Protein AF-A0A1Q3PQ72-F1 (afdb_monomer_lite)

Sequence (209 aa):
MTERPGSDWNLWHSLSNKVKGSGDPVQFVNRIRQTTVVSFTVTSPNKKIFQLMEQLSGNVDGTGGLTTLHASNWQISISLPYQPYFLGQPEHISVFWGYGLSPYTLGNFVKKAMVECSGEEILREIISHLNFSQDQHKIMEGTNCRHLIFPYFTAPLLPSADKPEVVPNGVGNLAFIGQFTNVDDYPCLNIEYAVRSARRAVYKLLGLG

Foldseek 3Di:
DPLDDDPVLVVLCVCPVPPPQQFDSVLLSVPLQQQKKKKKKKKDLACVVQVLVCVVPVDHFQRDDWDFLVPWPQRKIKHRHDPPPDDVDDRSMGMIMMMGNNQQDATPPLRHRNVPDDQLSVVVSVCVSSVVVVCSCVRPVVMDMDMDMDSRNCSLVDPPGRAGAQAHPPHQPDGDAASRHDDPPDDHPDPVRRVRSVVVNVCRNVVVD

pLDDT: mean 92.75, std 8.01, range [42.75, 98.69]

Structure (mmCIF, N/CA/C/O backbone):
data_AF-A0A1Q3PQ72-F1
#
_entry.id   AF-A0A1Q3PQ72-F1
#
loop_
_atom_site.group_PDB
_atom_site.id
_atom_site.type_symbol
_atom_site.label_atom_id
_atom_site.label_alt_id
_atom_site.label_comp_id
_atom_site.label_asym_id
_atom_site.label_entity_id
_atom_site.label_seq_id
_atom_site.pdbx_PDB_ins_code
_atom_site.Cartn_x
_atom_site.Cartn_y
_atom_site.Cartn_z
_atom_site.occupancy
_atom_site.B_iso_or_equiv
_atom_site.auth_seq_id
_atom_site.auth_comp_id
_atom_site.auth_asym_id
_atom_site.auth_atom_id
_atom_site.pdbx_PDB_model_num
ATOM 1 N N . MET A 1 1 ? 14.572 -0.436 10.874 1.00 46.50 1 MET A N 1
ATOM 2 C CA . MET A 1 1 ? 14.393 -0.652 9.422 1.00 46.50 1 MET A CA 1
ATOM 3 C C . MET A 1 1 ? 15.769 -0.540 8.789 1.00 46.50 1 MET A C 1
ATOM 5 O O . MET A 1 1 ? 16.442 0.441 9.066 1.00 46.50 1 MET A O 1
ATOM 9 N N . THR A 1 2 ? 16.254 -1.545 8.063 1.00 42.75 2 THR A N 1
ATOM 10 C CA . THR A 1 2 ? 17.571 -1.449 7.415 1.00 42.75 2 THR A CA 1
ATOM 11 C C . THR A 1 2 ? 17.487 -0.457 6.260 1.00 42.75 2 THR A C 1
ATOM 13 O O . THR A 1 2 ? 16.719 -0.676 5.332 1.00 42.75 2 THR A O 1
ATOM 16 N N . GLU A 1 3 ? 18.287 0.607 6.294 1.00 54.72 3 GLU A N 1
ATOM 17 C CA . GLU A 1 3 ? 18.384 1.635 5.237 1.00 54.72 3 GLU A CA 1
ATOM 18 C C . GLU A 1 3 ? 19.002 1.115 3.924 1.00 54.72 3 GLU A C 1
ATOM 20 O O . GLU A 1 3 ? 19.292 1.887 3.014 1.00 54.72 3 GLU A O 1
ATOM 25 N N . ARG A 1 4 ? 19.242 -0.196 3.814 1.00 61.28 4 ARG A N 1
ATOM 26 C CA . ARG A 1 4 ? 19.862 -0.806 2.640 1.00 61.28 4 ARG A CA 1
ATOM 27 C C . ARG A 1 4 ? 18.784 -1.355 1.704 1.00 61.28 4 ARG A C 1
ATOM 29 O O . ARG A 1 4 ? 17.950 -2.136 2.170 1.00 61.28 4 ARG A O 1
ATOM 36 N N . PRO A 1 5 ? 18.815 -0.997 0.409 1.00 67.12 5 PRO A N 1
ATOM 37 C CA . PRO A 1 5 ? 17.930 -1.586 -0.586 1.00 67.12 5 PRO A CA 1
ATOM 38 C C . PRO A 1 5 ? 18.055 -3.116 -0.579 1.00 67.12 5 PRO A C 1
ATOM 40 O O . PRO A 1 5 ? 19.157 -3.656 -0.458 1.00 67.12 5 PRO A O 1
ATOM 43 N N . GLY A 1 6 ? 16.921 -3.813 -0.679 1.00 76.06 6 GLY A N 1
ATOM 44 C CA . GLY A 1 6 ? 16.885 -5.276 -0.764 1.00 76.06 6 GLY A CA 1
ATOM 45 C C . GLY A 1 6 ? 17.604 -5.830 -2.003 1.00 76.06 6 GLY A C 1
ATOM 46 O O . GLY A 1 6 ? 17.954 -5.087 -2.921 1.00 76.06 6 GLY A O 1
ATOM 47 N N . SER A 1 7 ? 17.789 -7.154 -2.049 1.00 78.00 7 SER A N 1
ATOM 48 C CA . SER A 1 7 ? 18.460 -7.871 -3.150 1.00 78.00 7 SER A CA 1
ATOM 49 C C . SER A 1 7 ? 17.919 -7.525 -4.539 1.00 78.00 7 SER A C 1
ATOM 51 O O . SER A 1 7 ? 18.691 -7.457 -5.493 1.00 78.00 7 SER A O 1
ATOM 53 N N . ASP A 1 8 ? 16.621 -7.254 -4.645 1.00 84.19 8 ASP A N 1
ATOM 54 C CA . ASP A 1 8 ? 15.946 -6.986 -5.918 1.00 84.19 8 ASP A CA 1
ATOM 55 C C . ASP A 1 8 ? 16.414 -5.663 -6.545 1.00 84.19 8 ASP A C 1
ATOM 57 O O . ASP A 1 8 ? 16.630 -5.572 -7.754 1.00 84.19 8 ASP A O 1
ATOM 61 N N . TRP A 1 9 ? 16.683 -4.651 -5.715 1.00 91.25 9 TRP A N 1
ATOM 62 C CA . TRP A 1 9 ? 17.230 -3.371 -6.168 1.00 91.25 9 TRP A CA 1
ATOM 63 C C . TRP A 1 9 ? 18.668 -3.500 -6.672 1.00 91.25 9 TRP A C 1
ATOM 65 O O . TRP A 1 9 ? 19.058 -2.799 -7.605 1.00 91.25 9 TRP A O 1
ATOM 75 N N . ASN A 1 10 ? 19.449 -4.429 -6.110 1.00 91.19 10 ASN A N 1
ATOM 76 C CA . ASN A 1 10 ? 20.826 -4.673 -6.545 1.00 91.19 10 ASN A CA 1
ATOM 77 C C . ASN A 1 10 ? 20.885 -5.267 -7.956 1.00 91.19 10 ASN A C 1
ATOM 79 O O . ASN A 1 10 ? 21.817 -4.960 -8.704 1.00 91.19 10 ASN A O 1
ATOM 83 N N . LEU A 1 11 ? 19.896 -6.084 -8.341 1.00 92.25 11 LEU A N 1
ATOM 84 C CA . LEU A 1 11 ? 19.791 -6.586 -9.710 1.00 92.25 11 LEU A CA 1
ATOM 85 C C . LEU A 1 11 ? 19.586 -5.426 -10.688 1.00 92.25 11 LEU A C 1
ATOM 87 O O . LEU A 1 11 ? 20.360 -5.286 -11.635 1.00 92.25 11 LEU A O 1
ATOM 91 N N . TRP A 1 12 ? 18.598 -4.563 -10.434 1.00 94.19 12 TRP A N 1
ATOM 92 C CA . TRP A 1 12 ? 18.342 -3.414 -11.304 1.00 94.19 12 TRP A CA 1
ATOM 93 C C . TRP A 1 12 ? 19.542 -2.459 -11.336 1.00 94.19 12 TRP A C 1
ATOM 95 O O . TRP A 1 12 ? 19.976 -2.063 -12.414 1.00 94.19 12 TRP A O 1
ATOM 105 N N . HIS A 1 13 ? 20.170 -2.181 -10.191 1.00 93.25 13 HIS A N 1
ATOM 106 C CA . HIS A 1 13 ? 21.373 -1.345 -10.137 1.00 93.25 13 HIS A CA 1
ATOM 107 C C . HIS A 1 13 ? 22.545 -1.956 -10.927 1.00 93.25 13 HIS A C 1
ATOM 109 O O . HIS A 1 13 ? 23.319 -1.260 -11.579 1.00 93.25 13 HIS A O 1
ATOM 115 N N . SER A 1 14 ? 22.693 -3.280 -10.917 1.00 93.50 14 SER A N 1
ATOM 116 C CA . SER A 1 14 ? 23.717 -3.950 -11.727 1.00 93.50 14 SER A CA 1
ATOM 117 C C . SER A 1 14 ? 23.421 -3.854 -13.227 1.00 93.50 14 SER A C 1
ATOM 119 O O . SER A 1 14 ? 24.352 -3.746 -14.026 1.00 93.50 14 SER A O 1
ATOM 121 N N . LEU A 1 15 ? 22.142 -3.894 -13.614 1.00 92.56 15 LEU A N 1
ATOM 122 C CA . LEU A 1 15 ? 21.700 -3.748 -15.001 1.00 92.56 15 LEU A CA 1
ATOM 123 C C . LEU A 1 15 ? 21.856 -2.307 -15.505 1.00 92.56 15 LEU A C 1
ATOM 125 O O . LEU A 1 15 ? 22.334 -2.137 -16.625 1.00 92.56 15 LEU A O 1
ATOM 129 N N . SER A 1 16 ? 21.565 -1.295 -14.677 1.00 93.44 16 SER A N 1
ATOM 130 C CA . SER A 1 16 ? 21.719 0.130 -15.031 1.00 93.44 16 SER A CA 1
ATOM 131 C C . SER A 1 16 ? 23.136 0.527 -15.411 1.00 93.44 16 SER A C 1
ATOM 133 O O . SER A 1 16 ? 23.333 1.373 -16.279 1.00 93.44 16 SER A O 1
ATOM 135 N N . ASN A 1 17 ? 24.128 -0.167 -14.860 1.00 93.56 17 ASN A N 1
ATOM 136 C CA . ASN A 1 17 ? 25.531 0.036 -15.203 1.00 93.56 17 ASN A CA 1
ATOM 137 C C . ASN A 1 17 ? 25.979 -0.687 -16.489 1.00 93.56 17 ASN A C 1
ATOM 139 O O . ASN A 1 17 ? 27.088 -0.452 -16.963 1.00 93.56 17 ASN A O 1
ATOM 143 N N . LYS A 1 18 ? 25.163 -1.594 -17.044 1.00 92.88 18 LYS A N 1
ATOM 144 C CA . LYS A 1 18 ? 25.542 -2.465 -18.176 1.00 92.88 18 LYS A CA 1
ATOM 145 C C . LYS A 1 18 ? 24.689 -2.260 -19.424 1.00 92.88 18 LYS A C 1
ATOM 147 O O . LYS A 1 18 ? 25.178 -2.477 -20.529 1.00 92.88 18 LYS A O 1
ATOM 152 N N . VAL A 1 19 ? 23.423 -1.885 -19.262 1.00 92.75 19 VAL A N 1
ATOM 153 C CA . VAL A 1 19 ? 22.449 -1.787 -20.351 1.00 92.75 19 VAL A CA 1
ATOM 154 C C . VAL A 1 19 ? 22.011 -0.338 -20.493 1.00 92.75 19 VAL A C 1
ATOM 156 O O . VAL A 1 19 ? 21.357 0.224 -19.620 1.00 92.75 19 VAL A O 1
ATOM 159 N N . LYS A 1 20 ? 22.353 0.290 -21.620 1.00 92.19 20 LYS A N 1
ATOM 160 C CA . LYS A 1 20 ? 21.913 1.659 -21.897 1.00 92.19 20 LYS A CA 1
ATOM 161 C C . LYS A 1 20 ? 20.381 1.712 -21.970 1.00 92.19 20 LYS A C 1
ATOM 163 O O . LYS A 1 20 ? 19.768 0.914 -22.673 1.00 92.19 20 LYS A O 1
ATOM 168 N N . GLY A 1 21 ? 19.780 2.682 -21.282 1.00 91.69 21 GLY A N 1
ATOM 169 C CA . GLY A 1 21 ? 18.327 2.882 -21.278 1.00 91.69 21 GLY A CA 1
ATOM 170 C C . GLY A 1 21 ? 17.560 1.971 -20.318 1.00 91.69 21 GLY A C 1
ATOM 171 O O . GLY A 1 21 ? 16.344 1.863 -20.443 1.00 91.69 21 GLY A O 1
ATOM 172 N N . SER A 1 22 ? 18.231 1.315 -19.365 1.00 93.25 22 SER A N 1
ATOM 173 C CA . SER A 1 22 ? 17.550 0.509 -18.347 1.00 93.25 22 SER A CA 1
ATOM 174 C C . SER A 1 22 ? 17.032 1.314 -17.137 1.00 93.25 22 SER A C 1
ATOM 176 O O . SER A 1 22 ? 16.652 0.710 -16.138 1.00 93.25 22 SER A O 1
ATOM 178 N N . GLY A 1 23 ? 17.038 2.648 -17.195 1.00 93.69 23 GLY A N 1
ATOM 179 C CA . GLY A 1 23 ? 16.633 3.534 -16.099 1.00 93.69 23 GLY A CA 1
ATOM 180 C C . GLY A 1 23 ? 17.609 3.585 -14.915 1.00 93.69 23 GLY A C 1
ATOM 181 O O . GLY A 1 23 ? 18.663 2.938 -14.932 1.00 93.69 23 GLY A O 1
ATOM 182 N N . ASP A 1 24 ? 17.224 4.323 -13.869 1.00 92.94 24 ASP A N 1
ATOM 183 C CA . ASP A 1 24 ? 18.030 4.552 -12.665 1.00 92.94 24 ASP A CA 1
ATOM 184 C C . ASP A 1 24 ? 17.269 4.185 -11.367 1.00 92.94 24 ASP A C 1
ATOM 186 O O . ASP A 1 24 ? 16.464 4.978 -10.860 1.00 92.94 24 ASP A O 1
ATOM 190 N N . PRO A 1 25 ? 17.549 3.011 -10.761 1.00 92.44 25 PRO A N 1
ATOM 191 C CA . PRO A 1 25 ? 16.912 2.592 -9.513 1.00 92.44 25 PRO A CA 1
ATOM 192 C C . PRO A 1 25 ? 17.216 3.516 -8.320 1.00 92.44 25 PRO A C 1
ATOM 194 O O . PRO A 1 25 ? 16.449 3.534 -7.352 1.00 92.44 25 PRO A O 1
ATOM 197 N N . VAL A 1 26 ? 18.307 4.297 -8.363 1.00 90.88 26 VAL A N 1
ATOM 198 C CA . VAL A 1 26 ? 18.731 5.182 -7.261 1.00 90.88 26 VAL A CA 1
ATOM 199 C C . VAL A 1 26 ? 17.670 6.245 -6.961 1.00 90.88 26 VAL A C 1
ATOM 201 O O . VAL A 1 26 ? 17.447 6.608 -5.801 1.00 90.88 26 VAL A O 1
ATOM 204 N N . GLN A 1 27 ? 16.950 6.691 -7.994 1.00 91.12 27 GLN A N 1
ATOM 205 C CA . GLN A 1 27 ? 15.898 7.704 -7.878 1.00 91.12 27 GLN A CA 1
ATOM 206 C C . GLN A 1 27 ? 14.697 7.234 -7.044 1.00 91.12 27 GLN A C 1
ATOM 208 O O . GLN A 1 27 ? 13.974 8.066 -6.489 1.00 91.12 27 GLN A O 1
ATOM 213 N N . PHE A 1 28 ? 14.516 5.918 -6.902 1.00 91.50 28 PHE A N 1
ATOM 214 C CA . PHE A 1 28 ? 13.456 5.309 -6.102 1.00 91.50 28 PHE A CA 1
ATOM 215 C C . PHE A 1 28 ? 13.930 4.991 -4.683 1.00 91.50 28 PHE A C 1
ATOM 217 O O . PHE A 1 28 ? 13.278 5.363 -3.705 1.00 91.50 28 PHE A O 1
ATOM 224 N N . VAL A 1 29 ? 15.089 4.336 -4.554 1.00 89.56 29 VAL A N 1
ATOM 225 C CA . VAL A 1 29 ? 15.537 3.785 -3.264 1.00 89.56 29 VAL A CA 1
ATOM 226 C C . VAL A 1 29 ? 15.898 4.847 -2.228 1.00 89.56 29 VAL A C 1
ATOM 228 O O . VAL A 1 29 ? 15.758 4.598 -1.035 1.00 89.56 29 VAL A O 1
ATOM 231 N N . ASN A 1 30 ? 16.299 6.044 -2.662 1.00 87.50 30 ASN A N 1
ATOM 232 C CA . ASN A 1 30 ? 16.688 7.136 -1.764 1.00 87.50 30 ASN A CA 1
ATOM 233 C C . ASN A 1 30 ? 15.499 7.965 -1.247 1.00 87.50 30 ASN A C 1
ATOM 235 O O . ASN A 1 30 ? 15.687 8.908 -0.480 1.00 87.50 30 ASN A O 1
ATOM 239 N N . ARG A 1 31 ? 14.265 7.639 -1.651 1.00 90.25 31 ARG A N 1
ATOM 240 C CA . ARG A 1 31 ? 13.050 8.401 -1.310 1.00 90.25 31 ARG A CA 1
ATOM 241 C C . ARG A 1 31 ? 12.061 7.588 -0.470 1.00 90.25 31 ARG A C 1
ATOM 243 O O . ARG A 1 31 ? 10.852 7.793 -0.565 1.00 90.25 31 ARG A O 1
ATOM 250 N N . ILE A 1 32 ? 12.569 6.707 0.399 1.00 91.25 32 ILE A N 1
ATOM 251 C CA . ILE A 1 32 ? 11.763 5.843 1.287 1.00 91.25 32 ILE A CA 1
ATOM 252 C C . ILE A 1 32 ? 10.695 6.655 2.019 1.00 91.25 32 ILE A C 1
ATOM 254 O O . ILE A 1 32 ? 9.517 6.343 1.934 1.00 91.25 32 ILE A O 1
ATOM 258 N N . ARG A 1 33 ? 11.058 7.779 2.652 1.00 92.31 33 ARG A N 1
ATOM 259 C CA . ARG A 1 33 ? 10.079 8.562 3.428 1.00 92.31 33 ARG A CA 1
ATOM 260 C C . ARG A 1 33 ? 8.882 9.069 2.618 1.00 92.31 33 ARG A C 1
ATOM 262 O O . ARG A 1 33 ? 7.820 9.252 3.197 1.00 92.31 33 ARG A O 1
ATOM 269 N N . GLN A 1 34 ? 9.055 9.290 1.314 1.00 93.06 34 GLN A N 1
ATOM 270 C CA . GLN A 1 34 ? 7.993 9.738 0.405 1.00 93.06 34 GLN A CA 1
ATOM 271 C C . GLN A 1 34 ? 7.159 8.575 -0.140 1.00 93.06 34 GLN A C 1
ATOM 273 O O . GLN A 1 34 ? 6.074 8.794 -0.667 1.00 93.06 34 GLN A O 1
ATOM 278 N N . THR A 1 35 ? 7.691 7.354 -0.060 1.00 94.94 35 THR A N 1
ATOM 279 C CA . THR A 1 35 ? 7.138 6.174 -0.734 1.00 94.94 35 THR A CA 1
ATOM 280 C C . THR A 1 35 ? 6.675 5.078 0.221 1.00 94.94 35 THR A C 1
ATOM 282 O O . THR A 1 35 ? 6.063 4.092 -0.206 1.00 94.94 35 THR A O 1
ATOM 285 N N . THR A 1 36 ? 6.932 5.266 1.518 1.00 96.69 36 THR A N 1
ATOM 286 C CA . THR A 1 36 ? 6.479 4.376 2.576 1.00 96.69 36 THR A CA 1
ATOM 287 C C . THR A 1 36 ? 4.975 4.476 2.772 1.00 96.69 36 THR A C 1
ATOM 289 O O . THR A 1 36 ? 4.441 5.548 3.047 1.00 96.69 36 THR A O 1
ATOM 292 N N . VAL A 1 37 ? 4.318 3.322 2.770 1.00 97.81 37 VAL A N 1
ATOM 293 C CA . VAL A 1 37 ? 2.940 3.154 3.241 1.00 97.81 37 VAL A CA 1
ATOM 294 C C . VAL A 1 37 ? 2.951 2.175 4.406 1.00 97.81 37 VAL A C 1
ATOM 296 O O . VAL A 1 37 ? 3.657 1.167 4.366 1.00 97.81 37 VAL A O 1
ATOM 299 N N . VAL A 1 38 ? 2.173 2.451 5.452 1.00 98.50 38 VAL A N 1
ATOM 300 C CA . VAL A 1 38 ? 1.898 1.453 6.495 1.00 98.50 38 VAL A CA 1
ATOM 301 C C . VAL A 1 38 ? 0.532 0.867 6.221 1.00 98.50 38 VAL A C 1
ATOM 303 O O . VAL A 1 38 ? -0.453 1.595 6.178 1.00 98.50 38 VAL A O 1
ATOM 306 N N . SER A 1 39 ? 0.473 -0.446 6.042 1.00 98.25 39 SER A N 1
ATOM 307 C CA . SER A 1 39 ? -0.780 -1.178 5.910 1.00 98.25 39 SER A CA 1
ATOM 308 C C . SER A 1 39 ? -1.019 -2.020 7.150 1.00 98.25 39 SER A C 1
ATOM 310 O O . SER A 1 39 ? -0.072 -2.448 7.808 1.00 98.25 39 SER A O 1
ATOM 312 N N . PHE A 1 40 ? -2.279 -2.271 7.472 1.00 98.56 40 PHE A N 1
ATOM 313 C CA . PHE A 1 40 ? -2.658 -3.095 8.601 1.00 98.56 40 PHE A CA 1
ATOM 314 C C . PHE A 1 40 ? -3.857 -3.973 8.266 1.00 98.56 40 PHE A C 1
ATOM 316 O O . PHE A 1 40 ? -4.701 -3.643 7.437 1.00 98.56 40 PHE A O 1
ATOM 323 N N . THR A 1 41 ? -3.909 -5.121 8.926 1.00 98.50 41 THR A N 1
ATOM 324 C CA . THR A 1 41 ? -5.025 -6.061 8.895 1.00 98.50 41 THR A CA 1
ATOM 325 C C . THR A 1 41 ? -5.483 -6.274 10.322 1.00 98.50 41 THR A C 1
ATOM 327 O O . THR A 1 41 ? -4.667 -6.541 11.208 1.00 98.50 41 THR A O 1
ATOM 330 N N . VAL A 1 42 ? -6.784 -6.149 10.542 1.00 98.25 42 VAL A N 1
ATOM 331 C CA . VAL A 1 42 ? -7.400 -6.349 11.846 1.00 98.25 42 VAL A CA 1
ATOM 332 C C . VAL A 1 42 ? -8.257 -7.594 11.785 1.00 98.25 42 VAL A C 1
ATOM 334 O O . VAL A 1 42 ? -9.158 -7.692 10.959 1.00 98.25 42 VAL A O 1
ATOM 337 N N . THR A 1 43 ? -7.966 -8.538 12.669 1.00 98.06 43 THR A N 1
ATOM 338 C CA . THR A 1 43 ? -8.730 -9.765 12.868 1.00 98.06 43 THR A CA 1
ATOM 339 C C . THR A 1 43 ? -9.432 -9.669 14.212 1.00 98.06 43 THR A C 1
ATOM 341 O O . THR A 1 43 ? -8.771 -9.526 15.238 1.00 98.06 43 THR A O 1
ATOM 344 N N . SER A 1 44 ? -10.759 -9.736 14.210 1.00 97.00 44 SER A N 1
ATOM 345 C CA . SER A 1 44 ? -11.584 -9.547 15.402 1.00 97.00 44 SER A CA 1
ATOM 346 C C . SER A 1 44 ? -12.503 -10.750 15.628 1.00 97.00 44 SER A C 1
ATOM 348 O O . SER A 1 44 ? -13.166 -11.174 14.677 1.00 97.00 44 SER A O 1
ATOM 350 N N . PRO A 1 45 ? -12.613 -11.271 16.865 1.00 96.56 45 PRO A N 1
ATOM 351 C CA . PRO A 1 45 ? -13.573 -12.316 17.222 1.00 96.56 45 PRO A CA 1
ATOM 352 C C . PRO A 1 45 ? -15.001 -11.787 17.413 1.00 96.56 45 PRO A C 1
ATOM 354 O O . PRO A 1 45 ? -15.901 -12.535 17.786 1.00 96.56 45 PRO A O 1
ATOM 357 N N . ASN A 1 46 ? -15.220 -10.491 17.194 1.00 92.19 46 ASN A N 1
ATOM 358 C CA . ASN A 1 46 ? -16.530 -9.866 17.251 1.00 92.19 46 ASN A CA 1
ATOM 359 C C . ASN A 1 46 ? -16.755 -8.944 16.042 1.00 92.19 46 ASN A C 1
ATOM 361 O O . ASN A 1 46 ? -15.813 -8.443 15.427 1.00 92.19 46 ASN A O 1
ATOM 365 N N . LYS A 1 47 ? -18.022 -8.686 15.710 1.00 92.50 47 LYS A N 1
ATOM 366 C CA . LYS A 1 47 ? -18.416 -7.821 14.585 1.00 92.50 47 LYS A CA 1
ATOM 367 C C . LYS A 1 47 ? -18.750 -6.387 15.014 1.00 92.50 47 LYS A C 1
ATOM 369 O O . LYS A 1 47 ? -19.410 -5.667 14.271 1.00 92.50 47 LYS A O 1
ATOM 374 N N . LYS A 1 48 ? -18.323 -5.939 16.202 1.00 95.06 48 LYS A N 1
ATOM 375 C CA . LYS A 1 48 ? -18.786 -4.660 16.765 1.00 95.06 48 LYS A CA 1
ATOM 376 C C . LYS A 1 48 ? -18.396 -3.459 15.901 1.00 95.06 48 LYS A C 1
ATOM 378 O O . LYS A 1 48 ? -19.230 -2.594 15.658 1.00 95.06 48 LYS A O 1
ATOM 383 N N . ILE A 1 49 ? -17.162 -3.424 15.394 1.00 94.38 49 ILE A N 1
ATOM 384 C CA . ILE A 1 49 ? -16.727 -2.350 14.488 1.00 94.38 49 ILE A CA 1
ATOM 385 C C . ILE A 1 49 ? -17.486 -2.375 13.155 1.00 94.38 49 ILE A C 1
ATOM 387 O O . ILE A 1 49 ? -17.828 -1.318 12.643 1.00 94.38 49 ILE A O 1
ATOM 391 N N . PHE A 1 50 ? -17.817 -3.562 12.634 1.00 94.19 50 PHE A N 1
ATOM 392 C CA . PHE A 1 50 ? -18.612 -3.712 11.412 1.00 94.19 50 PHE A CA 1
ATOM 393 C C . PHE A 1 50 ? -20.026 -3.157 11.602 1.00 94.19 50 PHE A C 1
ATOM 395 O O . PHE A 1 50 ? -20.461 -2.332 10.810 1.00 94.19 50 PHE A O 1
ATOM 402 N N . GLN A 1 51 ? -20.694 -3.517 12.701 1.00 94.56 51 GLN A N 1
ATOM 403 C CA . GLN A 1 51 ? -22.027 -3.003 13.042 1.00 94.56 51 GLN A CA 1
ATOM 404 C C . GLN A 1 51 ? -22.044 -1.476 13.168 1.00 94.56 51 GLN A C 1
ATOM 406 O O . GLN A 1 51 ? -22.957 -0.819 12.677 1.00 94.56 51 GLN A O 1
ATOM 411 N N . LEU A 1 52 ? -21.032 -0.899 13.822 1.00 95.44 52 LEU A N 1
ATOM 412 C CA . LEU A 1 52 ? -20.922 0.551 13.973 1.00 95.44 52 LEU A CA 1
ATOM 413 C C . LEU A 1 52 ? -20.631 1.248 12.636 1.00 95.44 52 LEU A C 1
ATOM 415 O O . LEU A 1 52 ? -21.173 2.317 12.372 1.00 95.44 52 LEU A O 1
ATOM 419 N N . MET A 1 53 ? -19.808 0.644 11.777 1.00 94.62 53 MET A N 1
ATOM 420 C CA . MET A 1 53 ? -19.533 1.162 10.435 1.00 94.62 53 MET A CA 1
ATOM 421 C C . MET A 1 53 ? -20.757 1.089 9.518 1.00 94.62 53 MET A C 1
ATOM 423 O O . MET A 1 53 ? -20.995 2.023 8.754 1.00 94.62 53 MET A O 1
ATOM 427 N N . GLU A 1 54 ? -21.554 0.027 9.605 1.00 93.75 54 GLU A N 1
ATOM 428 C CA . GLU A 1 54 ? -22.826 -0.093 8.889 1.00 93.75 54 GLU A CA 1
ATOM 429 C C . GLU A 1 54 ? -23.822 0.971 9.368 1.00 93.75 54 GLU A C 1
ATOM 431 O O . GLU A 1 54 ? -24.407 1.676 8.553 1.00 93.75 54 GLU A O 1
ATOM 436 N N . GLN A 1 55 ? -23.936 1.188 10.684 1.00 93.38 55 GLN A N 1
ATOM 437 C CA . GLN A 1 55 ? -24.752 2.272 11.248 1.00 93.38 55 GLN A CA 1
ATOM 438 C C . GLN A 1 55 ? -24.282 3.663 10.802 1.00 93.38 55 GLN A C 1
ATOM 440 O O . GLN A 1 55 ? -25.106 4.542 10.560 1.00 93.38 55 GLN A O 1
ATOM 445 N N . LEU A 1 56 ? -22.967 3.866 10.697 1.00 91.50 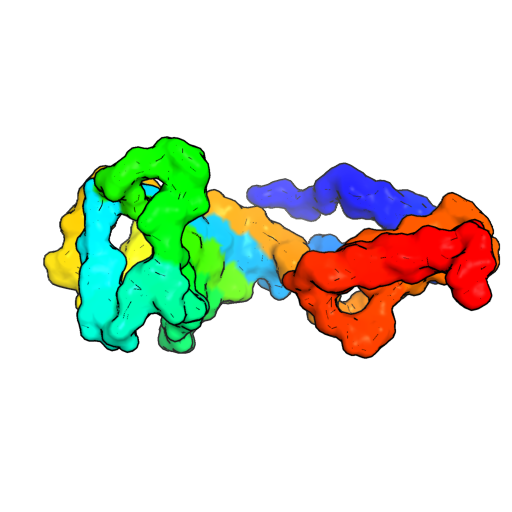56 LEU A N 1
ATOM 446 C CA . LEU A 1 56 ? -22.374 5.137 10.287 1.00 91.50 56 LEU A CA 1
ATOM 447 C C . LEU A 1 56 ? -22.552 5.412 8.787 1.00 91.50 56 LEU A C 1
ATOM 449 O O . LEU A 1 56 ? -22.772 6.556 8.399 1.00 91.50 56 LEU A O 1
ATOM 453 N N . SER A 1 57 ? -22.406 4.389 7.943 1.00 89.50 57 SER A N 1
ATOM 454 C CA . SER A 1 57 ? -22.313 4.550 6.484 1.00 89.50 57 SER A CA 1
ATOM 455 C C . SER A 1 57 ? -23.563 4.125 5.713 1.00 89.50 57 SER A C 1
ATOM 457 O O . SER A 1 57 ? -23.698 4.484 4.546 1.00 89.50 57 SER A O 1
ATOM 459 N N . GLY A 1 58 ? -24.451 3.340 6.327 1.00 87.94 58 GLY A N 1
ATOM 460 C CA . GLY A 1 58 ? -25.567 2.665 5.660 1.00 87.94 58 GLY A CA 1
ATOM 461 C C . GLY A 1 58 ? -25.151 1.508 4.742 1.00 87.94 58 GLY A C 1
ATOM 462 O O . GLY A 1 58 ? -26.017 0.892 4.125 1.00 87.94 58 GLY A O 1
ATOM 463 N N . ASN A 1 59 ? -23.852 1.209 4.630 1.00 82.75 59 ASN A N 1
ATOM 464 C CA . ASN A 1 59 ? -23.340 0.126 3.797 1.00 82.75 59 ASN A CA 1
ATOM 465 C C . ASN A 1 59 ? -23.175 -1.152 4.613 1.00 82.75 59 ASN A C 1
ATOM 467 O O . ASN A 1 59 ? -22.496 -1.156 5.642 1.00 82.75 59 ASN A O 1
ATOM 471 N N . VAL A 1 60 ? -23.728 -2.240 4.088 1.00 81.62 60 VAL A N 1
ATOM 472 C CA . VAL A 1 60 ? -23.462 -3.592 4.580 1.00 81.62 60 VAL A CA 1
ATOM 473 C C . VAL A 1 60 ? -22.004 -3.962 4.267 1.00 81.62 60 VAL A C 1
ATOM 475 O O . VAL A 1 60 ? -21.367 -3.409 3.363 1.00 81.62 60 VAL A O 1
ATOM 478 N N . ASP A 1 61 ? -21.432 -4.885 5.032 1.00 75.81 61 ASP A N 1
ATOM 479 C CA . ASP A 1 61 ? -20.059 -5.327 4.829 1.00 75.81 61 ASP A CA 1
ATOM 480 C C . ASP A 1 61 ? -19.833 -5.894 3.419 1.00 75.81 61 ASP A C 1
ATOM 482 O O . ASP A 1 61 ? -20.603 -6.693 2.890 1.00 75.81 61 ASP A O 1
ATOM 486 N N . GLY A 1 62 ? -18.763 -5.433 2.770 1.00 76.25 62 GLY A N 1
ATOM 487 C CA . GLY A 1 62 ? -18.449 -5.790 1.387 1.00 76.25 62 GLY A CA 1
ATOM 488 C C . GLY A 1 62 ? -19.225 -5.051 0.302 1.00 76.25 62 GLY A C 1
ATOM 489 O O . GLY A 1 62 ? -18.892 -5.230 -0.868 1.00 76.25 62 GLY A O 1
ATOM 490 N N . THR A 1 63 ? -20.202 -4.205 0.641 1.00 77.81 63 THR A N 1
ATOM 491 C CA . THR A 1 63 ? -20.888 -3.362 -0.357 1.00 77.81 63 THR A CA 1
ATOM 492 C C . THR A 1 63 ? -20.255 -1.979 -0.485 1.00 77.81 63 THR A C 1
ATOM 494 O O . THR A 1 63 ? -20.436 -1.304 -1.497 1.00 77.81 63 THR A O 1
ATOM 497 N N . GLY A 1 64 ? -19.506 -1.551 0.535 1.00 78.56 64 GLY A N 1
ATOM 498 C CA . GLY A 1 64 ? -18.745 -0.305 0.537 1.00 78.56 64 GLY A CA 1
ATOM 499 C C . GLY A 1 64 ? -17.343 -0.455 -0.061 1.00 78.56 64 GLY A C 1
ATOM 500 O O . GLY A 1 64 ? -16.705 -1.501 0.043 1.00 78.56 64 GLY A O 1
ATOM 501 N N . GLY A 1 65 ? -16.847 0.628 -0.662 1.00 85.12 65 GLY A N 1
ATOM 502 C CA . GLY A 1 65 ? -15.436 0.767 -1.023 1.00 85.12 65 GLY A CA 1
ATOM 503 C C . GLY A 1 65 ? -14.565 1.179 0.171 1.00 85.12 65 GLY A C 1
ATOM 504 O O . GLY A 1 65 ? -14.920 1.003 1.336 1.00 85.12 65 GLY A O 1
ATOM 505 N N . LEU A 1 66 ? -13.412 1.781 -0.124 1.00 92.19 66 LEU A N 1
ATOM 506 C CA . LEU A 1 66 ? -12.563 2.388 0.901 1.00 92.19 66 LEU A CA 1
ATOM 507 C C . LEU A 1 66 ? -13.269 3.574 1.569 1.00 92.19 66 LEU A C 1
ATOM 509 O O . LEU A 1 66 ? -13.780 4.466 0.898 1.00 92.19 66 LEU A O 1
ATOM 513 N N . THR A 1 67 ? -13.225 3.611 2.897 1.00 94.25 67 THR A N 1
ATOM 514 C CA . THR A 1 67 ? -13.606 4.769 3.706 1.00 94.25 67 THR A CA 1
ATOM 515 C C . THR A 1 67 ? -12.348 5.512 4.131 1.00 94.25 67 THR A C 1
ATOM 517 O O . THR A 1 67 ? -11.528 4.971 4.876 1.00 94.25 67 THR A O 1
ATOM 520 N N . THR A 1 68 ? -12.189 6.750 3.668 1.00 96.38 68 THR A N 1
ATOM 521 C CA . THR A 1 68 ? -11.048 7.604 4.021 1.00 96.38 68 THR A CA 1
ATOM 522 C C . THR A 1 68 ? -11.387 8.504 5.202 1.00 96.38 68 THR A C 1
ATOM 524 O O . THR A 1 68 ? -12.351 9.269 5.176 1.00 96.38 68 THR A O 1
ATOM 527 N N . LEU A 1 69 ? -10.544 8.460 6.229 1.00 96.25 69 LEU A N 1
ATOM 528 C CA . LEU A 1 69 ? -10.624 9.332 7.394 1.00 96.25 69 LEU A CA 1
ATOM 529 C C . LEU A 1 69 ? -9.935 10.659 7.056 1.00 96.25 69 LEU A C 1
ATOM 531 O O . LEU A 1 69 ? -8.757 10.853 7.346 1.00 96.25 69 LEU A O 1
ATOM 535 N N . HIS A 1 70 ? -10.663 11.565 6.397 1.00 93.75 70 HIS A N 1
ATOM 536 C CA . HIS A 1 70 ? -10.106 12.804 5.833 1.00 93.75 70 HIS A CA 1
ATOM 537 C C . HIS A 1 70 ? -9.378 13.692 6.863 1.00 93.75 70 HIS A C 1
ATOM 539 O O . HIS A 1 70 ? -8.394 14.342 6.530 1.00 93.75 70 HIS A O 1
ATOM 545 N N . ALA A 1 71 ? -9.829 13.708 8.121 1.00 96.06 71 ALA A N 1
ATOM 546 C CA . ALA A 1 71 ? -9.201 14.489 9.194 1.00 96.06 71 ALA A CA 1
ATOM 547 C C . ALA A 1 71 ? -7.955 13.818 9.818 1.00 96.06 71 ALA A C 1
ATOM 549 O O . ALA A 1 71 ? -7.357 14.365 10.747 1.00 96.06 71 ALA A O 1
ATOM 550 N N . SER A 1 72 ? -7.563 12.632 9.342 1.00 98.25 72 SER A N 1
ATOM 551 C CA . SER A 1 72 ? -6.416 11.896 9.868 1.00 98.25 72 SER A CA 1
ATOM 552 C C . SER A 1 72 ? -5.095 12.437 9.328 1.00 98.25 72 SER A C 1
ATOM 554 O O . SER A 1 72 ? -4.858 12.446 8.120 1.00 98.25 72 SER A O 1
ATOM 556 N N . ASN A 1 73 ? -4.176 12.774 10.234 1.00 98.38 73 ASN A N 1
ATOM 557 C CA . ASN A 1 73 ? -2.799 13.151 9.909 1.00 98.38 73 ASN A CA 1
ATOM 558 C C . ASN A 1 73 ? -2.041 12.026 9.194 1.00 98.38 73 ASN A C 1
ATOM 560 O O . ASN A 1 73 ? -1.124 12.297 8.421 1.00 98.38 73 ASN A O 1
ATOM 564 N N . TRP A 1 74 ? -2.412 10.768 9.451 1.00 98.44 74 TRP A N 1
ATOM 565 C CA . TRP A 1 74 ? -1.844 9.597 8.781 1.00 98.44 74 TRP A CA 1
ATOM 566 C C . TRP A 1 74 ? -2.486 9.326 7.415 1.00 98.44 74 TRP A C 1
ATOM 568 O O . TRP A 1 74 ? -1.998 8.455 6.693 1.00 98.44 74 TRP A O 1
ATOM 578 N N . GLN A 1 75 ? -3.546 10.061 7.047 1.00 97.81 75 GLN A N 1
ATOM 579 C CA . GLN A 1 75 ? -4.333 9.853 5.827 1.00 97.81 75 GLN A CA 1
ATOM 580 C C . GLN A 1 75 ? -4.819 8.402 5.723 1.00 97.81 75 GLN A C 1
ATOM 582 O O . GLN A 1 75 ? -4.526 7.685 4.763 1.00 97.81 75 GLN A O 1
ATOM 587 N N . ILE A 1 76 ? -5.508 7.952 6.774 1.00 98.25 76 ILE A N 1
ATOM 588 C CA . ILE A 1 76 ? -5.957 6.567 6.901 1.00 98.25 76 ILE A CA 1
ATOM 589 C C . ILE A 1 76 ? -7.122 6.304 5.952 1.00 98.25 76 ILE A C 1
ATOM 591 O O . ILE A 1 76 ? -8.075 7.081 5.892 1.00 98.25 76 ILE A O 1
ATOM 595 N N . SER A 1 77 ? -7.081 5.162 5.273 1.00 97.81 77 SER A N 1
ATOM 596 C CA . SER A 1 77 ? -8.249 4.577 4.617 1.00 97.81 77 SER A CA 1
ATOM 597 C C . SER A 1 77 ? -8.446 3.137 5.078 1.00 97.81 77 SER A C 1
ATOM 599 O O . SER A 1 77 ? -7.474 2.396 5.229 1.00 97.81 77 SER A O 1
ATOM 601 N N . ILE A 1 78 ? -9.699 2.751 5.311 1.00 97.12 78 ILE A N 1
ATOM 602 C CA . ILE A 1 78 ? -10.092 1.402 5.736 1.00 97.12 78 ILE A CA 1
ATOM 603 C C . ILE A 1 78 ? -11.106 0.802 4.769 1.00 97.12 78 ILE A C 1
ATOM 605 O O . ILE A 1 78 ? -11.922 1.513 4.191 1.00 97.12 78 ILE A O 1
ATOM 609 N N . SER A 1 79 ? -11.064 -0.512 4.606 1.00 95.25 79 SER A N 1
ATOM 610 C CA . SER A 1 79 ? -12.024 -1.294 3.836 1.00 95.25 79 SER A CA 1
ATOM 611 C C . SER A 1 79 ? -12.531 -2.443 4.694 1.00 95.25 79 SER 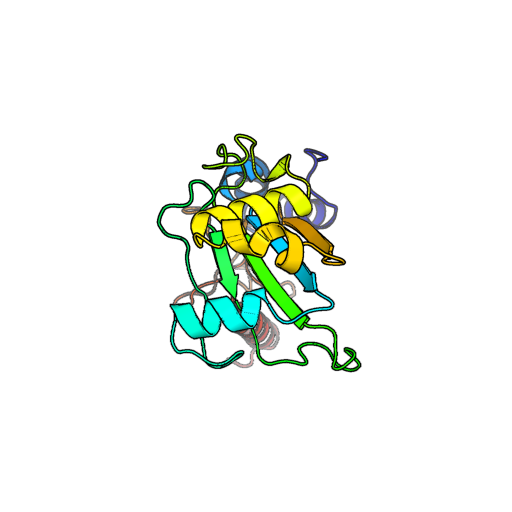A C 1
ATOM 613 O O . SER A 1 79 ? -11.737 -3.165 5.306 1.00 95.25 79 SER A O 1
ATOM 615 N N . LEU A 1 80 ? -13.853 -2.590 4.740 1.00 94.69 80 LEU A N 1
ATOM 616 C CA . LEU A 1 80 ? -14.558 -3.672 5.417 1.00 94.69 80 LEU A CA 1
ATOM 617 C C . LEU A 1 80 ? -15.142 -4.583 4.330 1.00 94.69 80 LEU A C 1
ATOM 619 O O . LEU A 1 80 ? -16.275 -4.364 3.894 1.00 94.69 80 LEU A O 1
ATOM 623 N N . PRO A 1 81 ? -14.359 -5.554 3.829 1.00 93.56 81 PRO A N 1
ATOM 624 C CA . PRO A 1 81 ? -14.807 -6.420 2.753 1.00 93.56 81 PRO A CA 1
ATOM 625 C C . PRO A 1 81 ? -15.883 -7.392 3.245 1.00 93.56 81 PRO A C 1
ATOM 627 O O . PRO A 1 81 ? -16.092 -7.557 4.451 1.00 93.56 81 PRO A O 1
ATOM 630 N N . TYR A 1 82 ? -16.516 -8.073 2.292 1.00 92.12 82 TYR A N 1
ATOM 631 C CA . TYR A 1 82 ? -17.469 -9.139 2.580 1.00 92.12 82 TYR A CA 1
ATOM 632 C C . TYR A 1 82 ? -16.815 -10.218 3.449 1.00 92.12 82 TYR A C 1
ATOM 634 O O . TYR A 1 82 ? -15.648 -10.567 3.242 1.00 92.12 82 TYR A O 1
ATOM 642 N N . GLN A 1 83 ? -17.568 -10.737 4.418 1.00 92.88 83 GLN A N 1
ATOM 643 C CA . GLN A 1 83 ? -17.112 -11.796 5.310 1.00 92.88 83 GLN A CA 1
ATOM 644 C C . GLN A 1 83 ? -17.777 -13.135 4.954 1.00 92.88 83 GLN A C 1
ATOM 646 O O . GLN A 1 83 ? -18.994 -13.174 4.782 1.00 92.88 83 GLN A O 1
ATOM 651 N N . PRO A 1 84 ? -17.028 -14.252 4.927 1.00 94.00 84 PRO A N 1
ATOM 652 C CA . PRO A 1 84 ? -15.594 -14.366 5.207 1.00 94.00 84 PRO A CA 1
ATOM 653 C C . PRO A 1 84 ? -14.721 -13.799 4.078 1.00 94.00 84 PRO A C 1
ATOM 655 O O . PRO A 1 84 ? -15.045 -13.944 2.902 1.00 94.00 84 PRO A O 1
ATOM 658 N N . TYR A 1 85 ? -13.586 -13.195 4.442 1.00 94.44 85 TYR A N 1
ATOM 659 C CA . TYR A 1 85 ? -12.637 -12.651 3.467 1.00 94.44 85 TYR A CA 1
ATOM 660 C C . TYR A 1 85 ? -11.620 -13.698 2.995 1.00 94.44 85 TYR A C 1
ATOM 662 O O . TYR A 1 85 ? -11.247 -13.729 1.824 1.00 94.44 85 TYR A O 1
ATO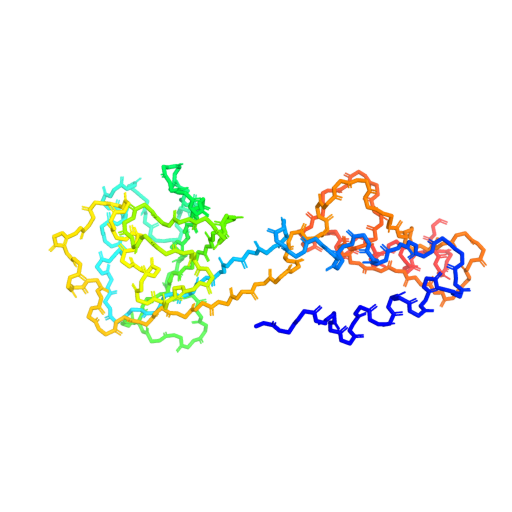M 670 N N . PHE A 1 86 ? -11.176 -14.580 3.897 1.00 95.75 86 PHE A N 1
ATOM 671 C CA . PHE A 1 86 ? -10.265 -15.675 3.562 1.00 95.75 86 PHE A CA 1
ATOM 672 C C . PHE A 1 86 ? -10.992 -17.017 3.454 1.00 95.75 86 PHE A C 1
ATOM 674 O O . PHE A 1 86 ? -11.913 -17.312 4.218 1.00 95.75 86 PHE A O 1
ATOM 681 N N . LEU A 1 87 ? -10.511 -17.882 2.556 1.00 95.94 87 LEU A N 1
ATOM 682 C CA . LEU A 1 87 ? -10.918 -19.286 2.530 1.00 95.94 87 LEU A CA 1
ATOM 683 C C . LEU A 1 87 ? -10.554 -19.954 3.863 1.00 95.94 87 LEU A C 1
ATOM 685 O O . LEU A 1 87 ? -9.411 -19.879 4.309 1.00 95.94 87 LEU A O 1
ATOM 689 N N . GLY A 1 88 ? -11.533 -20.601 4.496 1.00 95.00 88 GLY A N 1
ATOM 690 C CA . GLY A 1 88 ? -11.354 -21.244 5.801 1.00 95.00 88 GLY A CA 1
ATOM 691 C C . GLY A 1 88 ? -11.334 -20.284 6.996 1.00 95.00 88 GLY A C 1
ATOM 692 O O . GLY A 1 88 ? -11.043 -20.720 8.108 1.00 95.00 88 GLY A O 1
ATOM 693 N N . GLN A 1 89 ? -11.648 -18.997 6.806 1.00 95.44 89 GLN A N 1
ATOM 694 C CA . GLN A 1 89 ? -11.867 -18.074 7.920 1.00 95.44 89 GLN A CA 1
ATOM 695 C C . GLN A 1 89 ? -13.061 -18.553 8.768 1.00 95.44 89 GLN A C 1
ATOM 697 O O . GLN A 1 89 ? -14.147 -18.737 8.214 1.00 95.44 89 GLN A O 1
ATOM 702 N N . PRO A 1 90 ? -12.906 -18.736 10.094 1.00 95.06 90 PRO A N 1
ATOM 703 C CA . PRO A 1 90 ? -14.024 -19.120 10.953 1.00 95.06 90 PRO A CA 1
ATOM 704 C C . PRO A 1 90 ? -15.146 -18.073 10.935 1.00 95.06 90 PRO A C 1
ATOM 706 O O . PRO A 1 90 ? -14.867 -16.878 10.978 1.00 95.06 90 PRO A O 1
ATOM 709 N N . GLU A 1 91 ? -16.411 -18.505 10.952 1.00 90.81 91 GLU A N 1
ATOM 710 C CA . GLU A 1 91 ? -17.585 -17.616 10.810 1.00 90.81 91 GLU A CA 1
ATOM 711 C C . GLU A 1 91 ? -17.688 -16.514 11.879 1.00 90.81 91 GLU A C 1
ATOM 713 O O . GLU A 1 91 ? -18.233 -15.437 11.630 1.00 90.81 91 GLU A O 1
ATOM 718 N N . HIS A 1 92 ? -17.156 -16.774 13.077 1.00 91.00 92 HIS A N 1
ATOM 719 C CA . HIS A 1 92 ? -17.150 -15.829 14.196 1.00 91.00 92 HIS A CA 1
ATOM 720 C C . HIS A 1 92 ? -15.993 -14.818 14.131 1.00 91.00 92 HIS A C 1
ATOM 722 O O . HIS A 1 92 ? -15.965 -13.868 14.909 1.00 91.00 92 HIS A O 1
ATOM 728 N N . ILE A 1 93 ? -15.040 -15.006 13.215 1.00 95.94 93 ILE A N 1
ATOM 729 C CA . ILE A 1 93 ? -13.932 -14.083 12.989 1.00 95.94 93 ILE A CA 1
ATOM 730 C C . ILE A 1 93 ? -14.307 -13.128 11.862 1.00 95.94 93 ILE A C 1
ATOM 732 O O . ILE A 1 93 ? -14.780 -13.544 10.807 1.00 95.94 93 ILE A O 1
ATOM 736 N N . SER A 1 94 ? -14.036 -11.844 12.063 1.00 95.56 94 SER A N 1
ATOM 737 C CA . SER A 1 94 ? -14.125 -10.816 11.029 1.00 95.56 94 SER A CA 1
ATOM 738 C C . SER A 1 94 ? -12.753 -10.226 10.722 1.00 95.56 94 SER A C 1
ATOM 740 O O . SER A 1 94 ? -11.880 -10.163 11.593 1.00 95.56 94 SER A O 1
ATOM 742 N N . VAL A 1 95 ? -12.557 -9.807 9.472 1.00 96.81 95 VAL A N 1
ATOM 743 C CA . VAL A 1 95 ? -11.304 -9.222 8.994 1.00 96.81 95 VAL A CA 1
ATOM 744 C C . VAL A 1 95 ? -11.578 -7.935 8.237 1.00 96.81 95 VAL A C 1
ATOM 746 O O . VAL A 1 95 ? -12.306 -7.945 7.249 1.00 96.81 95 VAL A O 1
ATOM 749 N N . PHE A 1 96 ? -10.930 -6.847 8.641 1.00 96.88 96 PHE A N 1
ATOM 750 C CA . PHE A 1 96 ? -10.878 -5.629 7.838 1.00 96.88 96 PHE A CA 1
ATOM 751 C C . PHE A 1 96 ? -9.438 -5.172 7.624 1.00 96.88 96 PHE A C 1
ATOM 753 O O . PHE A 1 96 ? -8.510 -5.587 8.325 1.00 96.88 96 PHE A O 1
ATOM 760 N N . TRP A 1 97 ? -9.251 -4.329 6.618 1.00 97.88 97 TRP A N 1
ATOM 761 C CA . TRP A 1 97 ? -7.942 -3.898 6.149 1.00 97.88 97 TRP A CA 1
ATOM 762 C C . TRP A 1 97 ? -7.875 -2.379 6.060 1.00 97.88 97 TRP A C 1
ATOM 764 O O . TRP A 1 97 ? -8.889 -1.716 5.854 1.00 97.88 97 TRP A O 1
ATOM 774 N N . GLY A 1 98 ? -6.678 -1.819 6.172 1.00 98.19 98 GLY A N 1
ATOM 775 C CA . GLY A 1 98 ? -6.460 -0.417 5.865 1.00 98.19 98 GLY A CA 1
ATOM 776 C C . GLY A 1 98 ? -5.000 -0.058 5.658 1.00 98.19 98 GLY A C 1
ATOM 777 O O . GLY A 1 98 ? -4.096 -0.901 5.701 1.00 98.19 98 GLY A O 1
ATOM 778 N N . TYR A 1 99 ? -4.775 1.226 5.413 1.00 98.50 99 TYR A N 1
ATOM 779 C CA . TYR A 1 99 ? -3.448 1.803 5.259 1.00 98.50 99 TYR A CA 1
ATOM 780 C C . TYR A 1 99 ? -3.420 3.280 5.649 1.00 98.50 99 TYR A C 1
ATOM 782 O O . TYR A 1 99 ? -4.458 3.936 5.677 1.00 98.50 99 TYR A O 1
ATOM 790 N N . GLY A 1 100 ? -2.221 3.795 5.922 1.00 98.25 100 GLY A N 1
ATOM 791 C CA . GLY A 1 100 ? -1.925 5.219 6.065 1.00 98.25 100 GLY A CA 1
ATOM 792 C C . GLY A 1 100 ? -0.855 5.661 5.065 1.00 98.25 100 GLY A C 1
ATOM 793 O O . GLY A 1 100 ? 0.173 4.994 4.912 1.00 98.25 100 GLY A O 1
ATOM 794 N N . LEU A 1 101 ? -1.107 6.781 4.383 1.00 97.62 101 LEU A N 1
ATOM 795 C CA . LEU A 1 101 ? -0.214 7.361 3.367 1.00 97.62 101 LEU A CA 1
ATOM 796 C C . LEU A 1 101 ? 0.818 8.333 3.944 1.00 97.62 101 LEU A C 1
ATOM 798 O O . LEU A 1 101 ? 1.819 8.618 3.297 1.00 97.62 101 LEU A O 1
ATOM 802 N N . SER A 1 102 ? 0.603 8.814 5.169 1.00 97.44 102 SER A N 1
ATOM 803 C CA . SER A 1 102 ? 1.514 9.735 5.856 1.00 97.44 102 SER A CA 1
ATOM 804 C C . SER A 1 102 ? 2.067 9.116 7.147 1.00 97.44 102 SER A C 1
ATOM 806 O O . SER A 1 102 ? 1.875 9.658 8.231 1.00 97.44 102 SER A O 1
ATOM 808 N N . PRO A 1 103 ? 2.763 7.964 7.095 1.00 97.62 103 PRO A N 1
ATOM 809 C CA . PRO A 1 103 ? 3.028 7.177 8.297 1.00 97.62 103 PRO A CA 1
ATOM 810 C C . PRO A 1 103 ? 4.141 7.738 9.200 1.00 97.62 103 PRO A C 1
ATOM 812 O O . PRO A 1 103 ? 4.348 7.241 10.305 1.00 97.62 103 PRO A O 1
ATOM 815 N N . TYR A 1 104 ? 4.862 8.770 8.753 1.00 97.88 104 TYR A N 1
ATOM 816 C CA . TYR A 1 104 ? 5.876 9.467 9.552 1.00 97.88 104 TYR A CA 1
ATOM 817 C C . TYR A 1 104 ? 5.334 10.689 10.310 1.00 97.88 104 TYR A C 1
ATOM 819 O O . TYR A 1 104 ? 6.097 11.322 11.037 1.00 97.88 104 TYR A O 1
ATOM 827 N N . THR A 1 105 ? 4.066 11.064 10.119 1.00 97.81 105 THR A N 1
ATOM 828 C CA . THR A 1 105 ? 3.447 12.188 10.838 1.00 97.81 105 THR A CA 1
ATOM 829 C C . THR A 1 105 ? 2.890 11.720 12.180 1.00 97.81 105 THR A C 1
ATOM 831 O O . THR A 1 105 ? 2.560 10.547 12.352 1.00 97.81 105 THR A O 1
ATOM 834 N N . LEU A 1 106 ? 2.776 12.628 13.153 1.00 98.62 106 LEU A N 1
ATOM 835 C CA . LEU A 1 106 ? 2.157 12.302 14.438 1.00 98.62 106 LEU A CA 1
ATOM 836 C C . LEU A 1 106 ? 0.652 12.068 14.275 1.00 98.62 106 LEU A C 1
ATOM 838 O O . LEU A 1 106 ? -0.041 12.880 13.655 1.00 98.62 106 LEU A O 1
ATOM 842 N N . GLY A 1 107 ? 0.151 10.998 14.894 1.00 98.56 107 GLY A N 1
ATOM 843 C CA . GLY A 1 107 ? -1.280 10.712 14.972 1.00 98.56 107 GLY A CA 1
ATOM 844 C C . GLY A 1 107 ? -2.050 11.822 15.684 1.00 98.56 107 GLY A C 1
ATOM 845 O O . GLY A 1 107 ? -1.504 12.566 16.506 1.00 98.56 107 GLY A O 1
ATOM 846 N N . ASN A 1 108 ? -3.337 11.933 15.383 1.00 98.69 108 ASN A N 1
ATOM 847 C CA . ASN A 1 108 ? -4.226 12.906 15.995 1.00 98.69 108 ASN A CA 1
ATOM 848 C C . ASN A 1 108 ? -4.483 12.574 17.468 1.00 98.69 108 ASN A C 1
ATOM 850 O O . ASN A 1 108 ? -4.560 13.509 18.264 1.00 98.69 108 ASN A O 1
ATOM 854 N N . PHE A 1 109 ? -4.548 11.293 17.847 1.00 98.31 109 PHE A N 1
ATOM 855 C CA . PHE A 1 109 ? -4.893 10.853 19.204 1.00 98.31 109 PHE A CA 1
ATOM 856 C C . PHE A 1 109 ? -3.738 10.140 19.911 1.00 98.31 109 PHE A C 1
ATOM 858 O O . PHE A 1 109 ? -3.422 10.489 21.043 1.00 98.31 109 PHE A O 1
ATOM 865 N N . VAL A 1 110 ? -3.055 9.208 19.240 1.00 97.94 110 VAL A N 1
ATOM 866 C CA . VAL A 1 110 ? -1.931 8.438 19.816 1.00 97.94 110 VAL A CA 1
ATOM 867 C C . VAL A 1 110 ? -0.661 9.281 19.986 1.00 97.94 110 VAL A C 1
ATOM 869 O O . VAL A 1 110 ? 0.188 8.959 20.811 1.00 97.94 110 VAL A O 1
ATOM 872 N N . LYS A 1 111 ? -0.521 10.378 19.226 1.00 98.19 111 LYS A N 1
ATOM 873 C CA . LYS A 1 111 ? 0.634 11.302 19.274 1.00 98.19 111 LYS A CA 1
ATOM 874 C C . LYS A 1 111 ? 1.999 10.642 19.015 1.00 98.19 111 LYS A C 1
ATOM 876 O O . LYS A 1 111 ? 3.023 11.142 19.469 1.00 98.19 111 LYS A O 1
ATOM 881 N N . LYS A 1 112 ? 2.019 9.564 18.228 1.00 98.56 112 LYS A N 1
ATOM 882 C CA . LYS A 1 112 ? 3.227 8.906 17.700 1.00 98.56 112 LYS A CA 1
ATOM 883 C C . LYS A 1 112 ? 3.211 8.883 16.177 1.00 98.56 112 LYS A C 1
ATOM 885 O O . LYS A 1 112 ? 2.140 9.027 15.582 1.00 98.56 112 LYS A O 1
ATOM 890 N N . ALA A 1 113 ? 4.367 8.691 15.543 1.00 98.38 113 ALA A N 1
ATOM 891 C CA . ALA A 1 113 ? 4.384 8.368 14.122 1.00 98.38 113 ALA A CA 1
ATOM 892 C C . ALA A 1 113 ? 3.786 6.972 13.898 1.00 98.38 113 ALA A C 1
ATOM 894 O O . ALA A 1 113 ? 4.060 6.058 14.672 1.00 98.38 113 ALA A O 1
ATOM 895 N N . MET A 1 114 ? 2.997 6.777 12.837 1.00 98.50 114 MET A N 1
ATOM 896 C CA . MET A 1 114 ? 2.367 5.478 12.553 1.00 98.50 114 MET A CA 1
ATOM 897 C C . MET A 1 114 ? 3.398 4.346 12.425 1.00 98.50 114 MET A C 1
ATOM 899 O O . MET A 1 114 ? 3.136 3.231 12.864 1.00 98.50 114 MET A O 1
ATOM 903 N N . VAL A 1 115 ? 4.584 4.632 11.869 1.00 97.88 115 VAL A N 1
ATOM 904 C CA . VAL A 1 115 ? 5.702 3.668 11.771 1.00 97.88 115 VAL A CA 1
ATOM 905 C C . VAL A 1 115 ? 6.267 3.218 13.127 1.00 97.88 115 VAL A C 1
ATOM 907 O O . VAL A 1 115 ? 6.987 2.226 13.182 1.00 97.88 115 VAL A O 1
ATOM 910 N N . GLU A 1 116 ? 5.966 3.939 14.207 1.00 98.12 116 GLU A N 1
ATOM 911 C CA . GLU A 1 116 ? 6.391 3.635 15.581 1.00 98.12 116 GLU A CA 1
ATOM 912 C C . GLU A 1 116 ? 5.253 3.021 16.412 1.00 98.12 116 GLU A C 1
ATOM 914 O O . GLU A 1 116 ? 5.444 2.676 17.583 1.00 98.12 116 GLU A O 1
ATOM 919 N N . CYS A 1 117 ? 4.051 2.923 15.842 1.00 98.50 117 CYS A N 1
ATOM 920 C CA . CYS A 1 117 ? 2.873 2.414 16.522 1.00 98.50 117 CYS A CA 1
ATOM 921 C C . CYS A 1 117 ? 2.830 0.883 16.500 1.00 98.50 117 CYS A C 1
ATOM 923 O O . CYS A 1 117 ? 3.105 0.231 15.498 1.00 98.50 117 CYS A O 1
ATOM 925 N N . SER A 1 118 ? 2.390 0.303 17.608 1.00 98.50 118 SER A N 1
ATOM 926 C CA . SER A 1 118 ? 1.852 -1.050 17.650 1.00 98.50 118 SER A CA 1
ATOM 927 C C . SER A 1 118 ? 0.529 -1.126 16.881 1.00 98.50 118 SER A C 1
ATOM 929 O O . SER A 1 118 ? -0.123 -0.117 16.600 1.00 98.50 118 SER A O 1
ATOM 931 N N . GLY A 1 119 ? 0.082 -2.344 16.570 1.00 98.12 119 GLY A N 1
ATOM 932 C CA . GLY A 1 119 ? -1.240 -2.526 15.973 1.00 98.12 119 GLY A CA 1
ATOM 933 C C . GLY A 1 119 ? -2.379 -2.041 16.874 1.00 98.12 119 GLY A C 1
ATOM 934 O O . GLY A 1 119 ? -3.359 -1.490 16.378 1.00 98.12 119 GLY A O 1
ATOM 935 N N . GLU A 1 120 ? -2.235 -2.195 18.192 1.00 98.12 120 GLU A N 1
ATOM 936 C CA . GLU A 1 120 ? -3.210 -1.698 19.164 1.00 98.12 120 GLU A CA 1
ATOM 937 C C . GLU A 1 120 ? -3.342 -0.171 19.096 1.00 98.12 120 GLU A C 1
ATOM 939 O O . GLU A 1 120 ? -4.449 0.361 19.044 1.00 98.12 120 GLU A O 1
ATOM 944 N N . GLU A 1 121 ? -2.214 0.537 19.034 1.00 98.69 121 GLU A N 1
ATOM 945 C CA . GLU A 1 121 ? -2.184 1.993 18.886 1.00 98.69 121 GLU A CA 1
ATOM 946 C C . GLU A 1 121 ? -2.815 2.437 17.558 1.00 98.69 121 GLU A C 1
ATOM 948 O O . GLU A 1 121 ? -3.631 3.358 17.551 1.00 98.69 121 GLU A O 1
ATOM 953 N N . ILE A 1 122 ? -2.530 1.745 16.448 1.00 98.69 122 ILE A N 1
ATOM 954 C CA . ILE A 1 122 ? -3.184 2.022 15.157 1.00 98.69 122 ILE A CA 1
ATOM 955 C C . ILE A 1 122 ? -4.707 1.870 15.275 1.00 98.69 122 ILE A C 1
ATOM 957 O O . ILE A 1 122 ? -5.453 2.737 14.820 1.00 98.69 122 ILE A O 1
ATOM 961 N N . LEU A 1 123 ? -5.182 0.800 15.917 1.00 98.31 123 LEU A N 1
ATOM 962 C CA . LEU A 1 123 ? -6.613 0.567 16.094 1.00 98.31 123 LEU A CA 1
ATOM 963 C C . LEU A 1 123 ? -7.265 1.635 16.990 1.00 98.31 123 LEU A C 1
ATOM 965 O O . LEU A 1 123 ? -8.354 2.107 16.671 1.00 98.31 123 LEU A O 1
ATOM 969 N N . ARG A 1 124 ? -6.597 2.070 18.067 1.00 98.31 124 ARG A N 1
ATOM 970 C CA . ARG A 1 124 ? -7.074 3.156 18.947 1.00 98.31 124 ARG A CA 1
ATOM 971 C C . ARG A 1 124 ? -7.210 4.489 18.212 1.00 98.31 124 ARG A C 1
ATOM 973 O O . ARG A 1 124 ? -8.196 5.196 18.420 1.00 98.31 124 ARG A O 1
ATOM 980 N N . GLU A 1 125 ? -6.257 4.821 17.342 1.00 98.62 125 GLU A N 1
ATOM 981 C CA . GLU A 1 125 ? -6.334 6.015 16.495 1.00 98.62 125 GLU A CA 1
ATOM 982 C C . GLU A 1 125 ? -7.582 5.960 15.596 1.00 98.62 125 GLU A C 1
ATOM 984 O O . GLU A 1 125 ? -8.350 6.919 15.544 1.00 98.62 125 GLU A O 1
ATOM 989 N N . ILE A 1 126 ? -7.833 4.818 14.943 1.00 98.12 126 ILE A N 1
ATOM 990 C CA . ILE A 1 126 ? -8.994 4.615 14.059 1.00 98.12 126 ILE A CA 1
ATOM 991 C C . ILE A 1 126 ? -10.314 4.732 14.827 1.00 98.12 126 ILE A C 1
ATOM 993 O O . ILE A 1 126 ? -11.204 5.464 14.400 1.00 98.12 126 ILE A O 1
ATOM 997 N N . ILE A 1 127 ? -10.437 4.050 15.972 1.00 98.06 127 ILE A N 1
ATOM 998 C CA . ILE A 1 127 ? -11.631 4.107 16.836 1.00 98.06 127 ILE A CA 1
ATOM 999 C C . ILE A 1 127 ? -11.936 5.555 17.234 1.00 98.06 127 ILE A C 1
ATOM 1001 O O . ILE A 1 127 ? -13.099 5.961 17.246 1.00 98.06 127 ILE A O 1
ATOM 1005 N N . SER A 1 128 ? -10.892 6.334 17.521 1.00 97.88 128 SER A N 1
ATOM 1006 C CA . SER A 1 128 ? -11.021 7.735 17.917 1.00 97.88 128 SER A CA 1
ATOM 1007 C C . SER A 1 128 ? -11.498 8.620 16.759 1.00 97.88 128 SER A C 1
ATOM 1009 O O . SER A 1 128 ? -12.411 9.417 16.951 1.00 97.88 128 SER A O 1
ATOM 1011 N N . HIS A 1 129 ? -10.967 8.441 15.542 1.00 97.69 129 HIS A N 1
ATOM 1012 C CA . HIS A 1 129 ? -11.453 9.151 14.341 1.00 97.69 129 HIS A CA 1
ATOM 1013 C C . HIS A 1 129 ? -12.905 8.818 13.989 1.00 97.69 129 HIS A C 1
ATOM 1015 O O . HIS A 1 129 ? -13.632 9.676 13.497 1.00 97.69 129 HIS A O 1
ATOM 1021 N N . LEU A 1 130 ? -13.334 7.582 14.247 1.00 96.38 130 LEU A N 1
ATOM 1022 C CA . LEU A 1 130 ? -14.707 7.132 14.005 1.00 96.38 130 LEU A CA 1
ATOM 1023 C C . LEU A 1 130 ? -15.684 7.534 15.124 1.00 96.38 130 LEU A C 1
ATOM 1025 O O . LEU A 1 130 ? -16.875 7.262 15.013 1.00 96.38 130 LEU A O 1
ATOM 1029 N N . ASN A 1 131 ? -15.211 8.183 16.195 1.00 96.06 131 ASN A N 1
ATOM 1030 C CA . ASN A 1 131 ? -15.991 8.491 17.400 1.00 96.06 131 ASN A CA 1
ATOM 1031 C C . ASN A 1 131 ? -16.606 7.250 18.078 1.00 96.06 131 ASN A C 1
ATOM 1033 O O . ASN A 1 131 ? -17.657 7.326 18.713 1.00 96.06 131 ASN A O 1
ATOM 1037 N N . PHE A 1 132 ? -15.936 6.099 17.998 1.00 97.19 132 PHE A N 1
ATOM 1038 C CA . PHE A 1 132 ? -16.394 4.837 18.595 1.00 97.19 132 PHE A CA 1
ATOM 1039 C C . PHE A 1 132 ? -15.830 4.591 20.004 1.00 97.19 132 PHE A C 1
ATOM 1041 O O . PHE A 1 132 ? -15.858 3.468 20.506 1.00 97.19 132 PHE A O 1
ATOM 1048 N N . SER A 1 133 ? -15.333 5.632 20.676 1.00 95.19 133 SER A N 1
ATOM 1049 C CA . SER A 1 133 ? -14.646 5.529 21.970 1.00 95.19 133 SER A CA 1
ATOM 1050 C C . SER A 1 133 ? -15.482 4.860 23.070 1.00 95.19 133 SER A C 1
ATOM 1052 O O . SER A 1 133 ? -14.924 4.170 23.919 1.00 95.19 133 SER A O 1
ATOM 1054 N N . GLN A 1 134 ? -16.813 4.998 23.036 1.00 96.62 134 GLN A N 1
ATOM 1055 C CA . GLN A 1 134 ? -17.721 4.34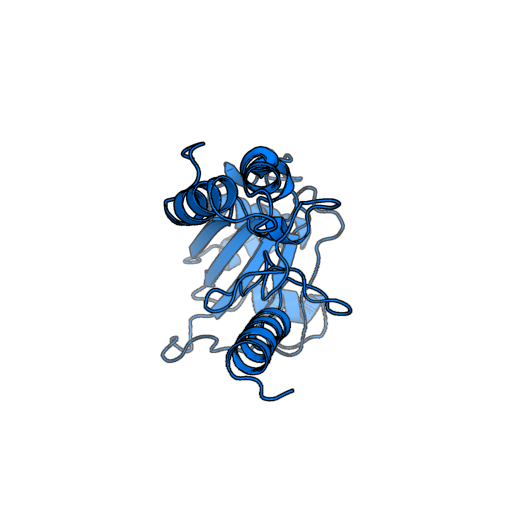6 23.997 1.00 96.62 134 GLN A CA 1
ATOM 1056 C C . GLN A 1 134 ? -17.728 2.815 23.875 1.00 96.62 134 GLN A C 1
ATOM 1058 O O . GLN A 1 134 ? -17.926 2.106 24.857 1.00 96.62 134 GLN A O 1
ATOM 1063 N N . ASP A 1 135 ? -17.472 2.296 22.675 1.00 97.19 135 ASP A N 1
ATOM 1064 C CA . ASP A 1 135 ? -17.440 0.865 22.381 1.00 97.19 135 ASP A CA 1
ATOM 1065 C C . ASP A 1 135 ? -16.008 0.317 22.267 1.00 97.19 135 ASP A C 1
ATOM 1067 O O . ASP A 1 135 ? -15.821 -0.859 21.952 1.00 97.19 135 ASP A O 1
ATOM 1071 N N . GLN A 1 136 ? -14.989 1.135 22.560 1.00 96.56 136 GLN A N 1
ATOM 1072 C CA . GLN A 1 136 ? -13.580 0.786 22.373 1.00 96.56 136 GLN A CA 1
ATOM 1073 C C . GLN A 1 136 ? -13.210 -0.542 23.039 1.00 96.56 136 GLN A C 1
ATOM 1075 O O . GLN A 1 136 ? -12.581 -1.380 22.400 1.00 96.56 136 GLN A O 1
ATOM 1080 N N . HIS A 1 137 ? -13.620 -0.764 24.294 1.00 96.38 137 HIS A N 1
ATOM 1081 C CA . HIS A 1 137 ? -13.326 -2.015 25.001 1.00 96.38 137 HIS A CA 1
ATOM 1082 C C . HIS A 1 137 ? -13.833 -3.232 24.220 1.00 96.38 137 HIS A C 1
ATOM 1084 O O . HIS A 1 137 ? -13.085 -4.176 23.999 1.00 96.38 137 HIS A O 1
ATOM 1090 N N . LYS A 1 138 ? -15.081 -3.182 23.737 1.00 96.75 138 LYS A N 1
ATOM 1091 C CA . LYS A 1 138 ? -15.693 -4.273 22.965 1.00 96.75 138 LYS A CA 1
ATOM 1092 C C . LYS A 1 138 ? -15.020 -4.463 21.608 1.00 96.75 138 LYS A C 1
ATOM 1094 O O . LYS A 1 138 ? -14.825 -5.590 21.180 1.00 96.75 138 LYS A O 1
ATOM 1099 N N . ILE A 1 139 ? -14.654 -3.374 20.929 1.00 97.25 139 ILE A N 1
ATOM 1100 C CA . ILE A 1 139 ? -13.954 -3.449 19.637 1.00 97.25 139 ILE A CA 1
ATOM 1101 C C . ILE A 1 139 ? -12.570 -4.084 19.808 1.00 97.25 139 ILE A C 1
ATOM 1103 O O . ILE A 1 139 ? -12.131 -4.844 18.950 1.00 97.25 139 ILE A O 1
ATOM 1107 N N . MET A 1 140 ? -11.872 -3.769 20.897 1.00 97.31 140 MET A N 1
ATOM 1108 C CA . MET A 1 140 ? -10.500 -4.219 21.128 1.00 97.31 140 MET A CA 1
ATOM 1109 C C . MET A 1 140 ? -10.408 -5.609 21.769 1.00 97.31 140 MET A C 1
ATOM 1111 O O . MET A 1 140 ? -9.373 -6.259 21.648 1.00 97.31 140 MET A O 1
ATOM 1115 N N . GLU A 1 141 ? -11.463 -6.079 22.433 1.00 96.50 141 GLU A N 1
ATOM 1116 C CA . GLU A 1 141 ? -11.486 -7.366 23.129 1.00 96.50 141 GLU A CA 1
ATOM 1117 C C . GLU A 1 141 ? -11.209 -8.544 22.181 1.00 96.50 141 GLU A C 1
ATOM 1119 O O . GLU A 1 141 ? -11.992 -8.858 21.284 1.00 96.50 141 GLU A O 1
ATOM 1124 N N . GLY A 1 142 ? -10.055 -9.191 22.381 1.00 94.88 142 GLY A N 1
ATOM 1125 C CA . GLY A 1 142 ? -9.586 -10.308 21.558 1.00 94.88 142 GLY A CA 1
ATOM 1126 C C . GLY A 1 142 ? -9.174 -9.928 20.128 1.00 94.88 142 GLY A C 1
ATOM 1127 O O . GLY A 1 142 ? -8.800 -10.808 19.354 1.00 94.88 142 GLY A O 1
ATOM 1128 N N . THR A 1 143 ? -9.216 -8.643 19.770 1.00 97.81 143 THR A N 1
ATOM 1129 C CA . THR A 1 143 ? -8.886 -8.152 18.430 1.00 97.81 143 THR A CA 1
ATOM 1130 C C . THR A 1 143 ? -7.381 -8.043 18.233 1.00 97.81 143 THR A C 1
ATOM 1132 O O . THR A 1 143 ? -6.660 -7.470 19.047 1.00 97.81 143 THR A O 1
ATOM 1135 N N . ASN A 1 144 ? -6.898 -8.548 17.101 1.00 97.81 144 ASN A N 1
ATOM 1136 C CA . ASN A 1 144 ? -5.501 -8.486 16.706 1.00 97.81 144 ASN A CA 1
ATOM 1137 C C . ASN A 1 144 ? -5.330 -7.574 15.492 1.00 97.81 144 ASN A C 1
ATOM 1139 O O . ASN A 1 144 ? -5.819 -7.878 14.407 1.00 97.81 144 ASN A O 1
ATOM 1143 N N . CYS A 1 145 ? -4.596 -6.480 15.662 1.00 98.38 145 CYS A N 1
ATOM 1144 C CA . CYS A 1 145 ? -4.172 -5.623 14.564 1.00 98.38 145 CYS A CA 1
ATOM 1145 C C . CYS A 1 145 ? -2.704 -5.918 14.243 1.00 98.38 145 CYS A C 1
ATOM 1147 O O . CYS A 1 145 ? -1.818 -5.711 15.073 1.00 98.38 145 CYS A O 1
ATOM 1149 N N . ARG A 1 146 ? -2.433 -6.398 13.029 1.00 98.19 146 ARG A N 1
ATOM 1150 C CA . ARG A 1 146 ? -1.074 -6.598 12.516 1.00 98.19 146 ARG A CA 1
ATOM 1151 C C . ARG A 1 146 ? -0.797 -5.587 11.424 1.00 98.19 146 ARG A C 1
ATOM 1153 O O . ARG A 1 146 ? -1.613 -5.428 10.523 1.00 98.19 146 ARG A O 1
ATOM 1160 N N . HIS A 1 147 ? 0.359 -4.938 11.483 1.00 97.75 147 HIS A N 1
ATOM 1161 C CA . HIS A 1 147 ? 0.762 -3.944 10.497 1.00 97.75 147 HIS A CA 1
ATOM 1162 C C . HIS A 1 147 ? 2.077 -4.323 9.818 1.00 97.75 147 HIS A C 1
ATOM 1164 O O . HIS A 1 147 ? 2.894 -5.065 10.363 1.00 97.75 147 HIS A O 1
ATOM 1170 N N . LEU A 1 148 ? 2.258 -3.803 8.610 1.00 97.75 148 LEU A N 1
ATOM 1171 C CA . LEU A 1 148 ? 3.445 -3.950 7.785 1.00 97.75 148 LEU A CA 1
ATOM 1172 C C . LEU A 1 148 ? 3.819 -2.582 7.221 1.00 97.75 148 LEU A C 1
ATOM 1174 O O . LEU A 1 148 ? 2.962 -1.824 6.762 1.00 97.75 148 LEU A O 1
ATOM 1178 N N . ILE A 1 149 ? 5.113 -2.279 7.249 1.00 96.94 149 ILE A N 1
ATOM 1179 C CA . ILE A 1 149 ? 5.668 -1.046 6.699 1.00 96.94 149 ILE A CA 1
ATOM 1180 C C . ILE A 1 149 ? 6.261 -1.377 5.329 1.00 96.94 149 ILE A C 1
ATOM 1182 O O . ILE A 1 149 ? 7.208 -2.156 5.236 1.00 96.94 149 ILE A O 1
ATOM 1186 N N . PHE A 1 150 ? 5.717 -0.776 4.274 1.00 95.56 150 PHE A N 1
ATOM 1187 C CA . PHE A 1 150 ? 6.149 -0.983 2.895 1.00 95.56 150 PHE A CA 1
ATOM 1188 C C . PHE A 1 150 ? 6.970 0.219 2.422 1.00 95.56 150 PHE A C 1
ATOM 1190 O O . PHE A 1 150 ? 6.377 1.192 1.961 1.00 95.56 150 PHE A O 1
ATOM 1197 N N . PRO A 1 151 ? 8.314 0.183 2.503 1.00 93.25 151 PRO A N 1
ATOM 1198 C CA . PRO A 1 151 ? 9.168 1.355 2.281 1.00 93.25 151 PRO A CA 1
ATOM 1199 C C . PRO A 1 151 ? 9.175 1.887 0.842 1.00 93.25 151 PRO A C 1
ATOM 1201 O O . PRO A 1 151 ? 9.624 3.002 0.621 1.00 93.25 151 PRO A O 1
ATOM 1204 N N . TYR A 1 152 ? 8.709 1.093 -0.126 1.00 93.19 152 TYR A N 1
ATOM 1205 C CA . TYR A 1 152 ? 8.740 1.423 -1.555 1.00 93.19 152 TYR A CA 1
ATOM 1206 C C . TYR A 1 152 ? 7.368 1.269 -2.227 1.00 93.19 152 TYR A C 1
ATOM 1208 O O . TYR A 1 152 ? 7.299 1.138 -3.447 1.00 93.19 152 TYR A O 1
ATOM 1216 N N . PHE A 1 153 ? 6.275 1.243 -1.453 1.00 94.62 153 PHE A N 1
ATOM 1217 C CA . PHE A 1 153 ? 4.941 0.911 -1.969 1.00 94.62 153 PHE A CA 1
ATOM 1218 C C . PHE A 1 153 ? 4.508 1.839 -3.106 1.00 94.62 153 PHE A C 1
ATOM 1220 O O . PHE A 1 153 ? 4.097 1.376 -4.167 1.00 94.62 153 PHE A O 1
ATOM 1227 N N . THR A 1 154 ? 4.656 3.150 -2.907 1.00 95.12 154 THR A N 1
ATOM 1228 C CA . THR A 1 154 ? 4.314 4.162 -3.915 1.00 95.12 154 THR A CA 1
ATOM 1229 C C . THR A 1 154 ? 5.527 4.638 -4.713 1.00 95.12 154 THR A C 1
ATOM 1231 O O . THR A 1 154 ? 5.418 5.596 -5.472 1.00 95.12 154 THR A O 1
ATOM 1234 N N . ALA A 1 155 ? 6.679 3.963 -4.618 1.00 94.44 155 ALA A N 1
ATOM 1235 C CA . ALA A 1 155 ? 7.870 4.329 -5.388 1.00 94.44 155 ALA A CA 1
ATOM 1236 C C . ALA A 1 155 ? 7.633 4.381 -6.910 1.00 94.44 155 ALA A C 1
ATOM 1238 O O . ALA A 1 155 ? 8.103 5.333 -7.535 1.00 94.44 155 ALA A O 1
ATOM 1239 N N . PRO A 1 156 ? 6.839 3.478 -7.520 1.00 93.25 156 PRO A N 1
ATOM 1240 C CA . PRO A 1 156 ? 6.454 3.593 -8.926 1.00 93.25 156 PRO A CA 1
ATOM 1241 C C . PRO A 1 156 ? 5.764 4.907 -9.322 1.00 93.25 156 PRO A C 1
ATOM 1243 O O . PRO A 1 156 ? 5.741 5.226 -10.509 1.00 93.25 156 PRO A O 1
ATOM 1246 N N . LEU A 1 157 ? 5.193 5.653 -8.372 1.00 92.81 157 LEU A N 1
ATOM 1247 C CA . LEU A 1 157 ? 4.494 6.919 -8.616 1.00 92.81 157 LEU A CA 1
ATOM 1248 C C . LEU A 1 157 ? 5.401 8.151 -8.510 1.00 92.81 157 LEU A C 1
ATOM 1250 O O . LEU A 1 157 ? 4.928 9.263 -8.736 1.00 92.81 157 LEU A O 1
ATOM 1254 N N . LEU A 1 158 ? 6.679 7.991 -8.148 1.00 91.88 158 LEU A N 1
ATOM 1255 C CA . LEU A 1 158 ? 7.586 9.129 -8.029 1.00 91.88 158 LEU A CA 1
ATOM 1256 C C . LEU A 1 158 ? 7.694 9.883 -9.368 1.00 91.88 158 LEU A C 1
ATOM 1258 O O . LEU A 1 158 ? 7.972 9.260 -10.398 1.00 91.88 158 LEU A O 1
ATOM 1262 N N . PRO A 1 159 ? 7.504 11.217 -9.369 1.00 84.88 159 PRO A N 1
ATOM 1263 C CA . PRO A 1 159 ? 7.579 12.010 -10.585 1.00 84.88 159 PRO A CA 1
ATOM 1264 C C . PRO A 1 159 ? 9.016 12.072 -11.099 1.00 84.88 159 PRO A C 1
ATOM 1266 O O . PRO A 1 159 ? 9.973 12.094 -10.316 1.00 84.88 159 PRO A O 1
ATOM 1269 N N . SER A 1 160 ? 9.148 12.144 -12.424 1.00 77.88 160 SER A N 1
ATOM 1270 C CA . SER A 1 160 ? 10.426 12.309 -13.129 1.00 77.88 160 SER A CA 1
ATOM 1271 C C . SER A 1 160 ? 11.460 11.211 -12.854 1.00 77.88 160 SER A C 1
ATOM 1273 O O . SER A 1 160 ? 12.645 11.438 -13.077 1.00 77.88 160 SER A O 1
ATOM 1275 N N . ALA A 1 161 ? 11.031 10.048 -12.353 1.00 81.94 161 ALA A N 1
ATOM 1276 C CA . ALA A 1 161 ? 11.927 8.935 -12.089 1.00 81.94 161 ALA A CA 1
ATOM 1277 C C . ALA A 1 161 ? 12.293 8.211 -13.394 1.00 81.94 161 ALA A C 1
ATOM 1279 O O . ALA A 1 161 ? 11.405 7.850 -14.168 1.00 81.94 161 ALA A O 1
ATOM 1280 N N . ASP A 1 162 ? 13.589 8.001 -13.627 1.00 89.56 162 ASP A N 1
ATOM 1281 C CA . ASP A 1 162 ? 14.095 7.356 -14.843 1.00 89.56 162 ASP A CA 1
ATOM 1282 C C . ASP A 1 162 ? 13.762 5.855 -14.858 1.00 89.56 162 ASP A C 1
ATOM 1284 O O . ASP A 1 162 ? 14.353 5.049 -14.131 1.00 89.56 162 ASP A O 1
ATOM 1288 N N . LYS A 1 163 ? 12.779 5.490 -15.682 1.00 93.00 163 LYS A N 1
ATOM 1289 C CA . LYS A 1 163 ? 12.299 4.119 -15.865 1.00 93.00 163 LYS A CA 1
ATOM 1290 C C . LYS A 1 163 ? 12.685 3.608 -17.254 1.00 93.00 163 LYS A C 1
ATOM 1292 O O . LYS A 1 163 ? 12.568 4.355 -18.224 1.00 93.00 163 LYS A O 1
ATOM 1297 N N . PRO A 1 164 ? 13.072 2.329 -17.382 1.00 94.75 164 PRO A N 1
ATOM 1298 C CA . PRO A 1 164 ? 13.287 1.706 -18.679 1.00 94.75 164 PRO A CA 1
ATOM 1299 C C . PRO A 1 164 ? 12.006 1.616 -19.504 1.00 94.75 164 PRO A C 1
ATOM 1301 O O . PRO A 1 164 ? 10.924 1.381 -18.967 1.00 94.75 164 PRO A O 1
ATOM 1304 N N . GLU A 1 165 ? 12.162 1.646 -20.823 1.00 94.81 165 GLU A N 1
ATOM 1305 C CA . GLU A 1 165 ? 11.177 1.075 -21.742 1.00 94.81 165 GLU A CA 1
ATOM 1306 C C . GLU A 1 165 ? 11.042 -0.439 -21.536 1.00 94.81 165 GLU A C 1
ATOM 1308 O O . GLU A 1 165 ? 11.996 -1.108 -21.130 1.00 94.81 165 GLU A O 1
ATOM 1313 N N . VAL A 1 166 ? 9.883 -1.009 -21.891 1.00 95.44 166 VAL A N 1
ATOM 1314 C CA . VAL A 1 166 ? 9.644 -2.465 -21.778 1.00 95.44 166 VAL A CA 1
ATOM 1315 C C . VAL A 1 166 ? 10.736 -3.281 -22.467 1.00 95.44 166 VAL A C 1
ATOM 1317 O O . VAL A 1 166 ? 11.213 -4.269 -21.920 1.00 95.44 166 VAL A O 1
ATOM 1320 N N . VAL A 1 167 ? 11.170 -2.854 -23.651 1.00 95.06 167 VAL A N 1
ATOM 1321 C CA . VAL A 1 167 ? 12.354 -3.402 -24.322 1.00 95.06 167 VAL A CA 1
ATOM 1322 C C . VAL A 1 167 ? 13.209 -2.217 -24.762 1.00 95.06 167 VAL A C 1
ATOM 1324 O O . VAL A 1 167 ? 12.800 -1.524 -25.707 1.00 95.06 167 VAL A O 1
ATOM 1327 N N . PRO A 1 168 ? 14.354 -1.964 -24.100 1.00 92.75 168 PRO A N 1
ATOM 1328 C CA . PRO A 1 168 ? 15.248 -0.871 -24.457 1.00 92.75 168 PRO A CA 1
ATOM 1329 C C . PRO A 1 168 ? 15.745 -0.966 -25.903 1.00 92.75 168 PRO A C 1
ATOM 1331 O O . PRO A 1 168 ? 15.877 -2.049 -26.477 1.00 92.75 168 PRO A O 1
ATOM 1334 N N . ASN A 1 169 ? 16.040 0.183 -26.506 1.00 88.19 169 ASN A N 1
ATOM 1335 C CA . ASN A 1 169 ? 16.529 0.234 -27.882 1.00 88.19 169 ASN A CA 1
ATOM 1336 C C . ASN A 1 169 ? 17.890 -0.467 -28.014 1.00 88.19 169 ASN A C 1
ATOM 1338 O O . ASN A 1 169 ? 18.800 -0.232 -27.223 1.00 88.19 169 ASN A O 1
ATOM 1342 N N . GLY A 1 170 ? 18.032 -1.308 -29.042 1.00 85.69 170 GLY A N 1
ATOM 1343 C CA . GLY A 1 170 ? 19.258 -2.073 -29.299 1.00 85.69 170 GLY A CA 1
ATOM 1344 C C . GLY A 1 170 ? 19.402 -3.358 -28.475 1.00 85.69 170 GLY A C 1
ATOM 1345 O O . GLY A 1 170 ? 20.429 -4.023 -28.578 1.00 85.69 170 GLY A O 1
ATOM 1346 N N . VAL A 1 171 ? 18.389 -3.731 -27.686 1.00 87.38 171 VAL A N 1
ATOM 1347 C CA . VAL A 1 171 ? 18.373 -4.958 -26.880 1.00 87.38 171 VAL A CA 1
ATOM 1348 C C . VAL A 1 171 ? 17.421 -5.979 -27.507 1.00 87.38 171 VAL A C 1
ATOM 1350 O O . VAL A 1 171 ? 16.237 -5.703 -27.672 1.00 87.38 171 VAL A O 1
ATOM 1353 N N . GLY A 1 172 ? 17.940 -7.159 -27.867 1.00 88.56 172 GLY A N 1
ATOM 1354 C CA . GLY A 1 172 ? 17.181 -8.189 -28.597 1.00 88.56 172 GLY A CA 1
ATOM 1355 C C . GLY A 1 172 ? 16.659 -9.356 -27.754 1.00 88.56 172 GLY A C 1
ATOM 1356 O O . GLY A 1 172 ? 15.904 -10.176 -28.261 1.00 88.56 172 GLY A O 1
ATOM 1357 N N . ASN A 1 173 ? 17.072 -9.474 -26.491 1.00 93.50 173 ASN A N 1
ATOM 1358 C CA . ASN A 1 173 ? 16.817 -10.662 -25.665 1.00 93.50 173 ASN A CA 1
ATOM 1359 C C . ASN A 1 173 ? 16.556 -10.354 -24.180 1.00 93.50 173 ASN A C 1
ATOM 1361 O O . ASN A 1 173 ? 16.641 -11.247 -23.340 1.00 93.50 173 ASN A O 1
ATOM 1365 N N . LEU A 1 174 ? 16.266 -9.097 -23.843 1.00 95.12 174 LEU A N 1
ATOM 1366 C CA . LEU A 1 174 ? 15.992 -8.653 -22.478 1.00 95.12 174 LEU A CA 1
ATOM 1367 C C . LEU A 1 174 ? 14.823 -7.663 -22.489 1.00 95.12 174 LEU A C 1
ATOM 1369 O O . LEU A 1 174 ? 14.743 -6.793 -23.355 1.00 95.12 174 LEU A O 1
ATOM 1373 N N . ALA A 1 175 ? 13.943 -7.797 -21.500 1.00 96.31 175 ALA A N 1
ATOM 1374 C CA . ALA A 1 175 ? 12.818 -6.906 -21.265 1.00 96.31 175 ALA A CA 1
ATOM 1375 C C . ALA A 1 175 ? 12.680 -6.574 -19.774 1.00 96.31 175 ALA A C 1
ATOM 1377 O O . ALA A 1 175 ? 13.007 -7.395 -18.915 1.00 96.31 175 ALA A O 1
ATOM 1378 N N . PHE A 1 176 ? 12.152 -5.388 -19.488 1.00 95.81 176 PHE A N 1
ATOM 1379 C CA . PHE A 1 176 ? 11.737 -4.944 -18.161 1.00 95.81 176 PHE A CA 1
ATOM 1380 C C . PHE A 1 176 ? 10.210 -5.001 -18.082 1.00 95.81 176 PHE A C 1
ATOM 1382 O O . PHE A 1 176 ? 9.517 -4.617 -19.024 1.00 95.81 176 PHE A O 1
ATOM 1389 N N . ILE A 1 177 ? 9.678 -5.519 -16.976 1.00 96.00 177 ILE A N 1
ATOM 1390 C CA . ILE A 1 177 ? 8.234 -5.654 -16.762 1.00 96.00 177 ILE A CA 1
ATOM 1391 C C . ILE A 1 177 ? 7.851 -5.214 -15.349 1.00 96.00 177 ILE A C 1
ATOM 1393 O O . ILE A 1 177 ? 8.664 -5.255 -14.425 1.00 96.00 177 ILE A O 1
ATOM 1397 N N . GLY A 1 178 ? 6.584 -4.846 -15.170 1.00 94.81 178 GLY A N 1
ATOM 1398 C CA . GLY A 1 178 ? 6.034 -4.436 -13.882 1.00 94.81 178 GLY A CA 1
ATOM 1399 C C . GLY A 1 178 ? 5.988 -2.921 -13.686 1.00 94.81 178 GLY A C 1
ATOM 1400 O O . GLY A 1 178 ? 5.995 -2.143 -14.634 1.00 94.81 178 GLY A O 1
ATOM 1401 N N . GLN A 1 179 ? 5.879 -2.499 -12.425 1.00 94.00 179 GLN A N 1
ATOM 1402 C CA . GLN A 1 179 ? 5.504 -1.123 -12.055 1.00 94.00 179 GLN A CA 1
ATOM 1403 C C . GLN A 1 179 ? 6.624 -0.087 -12.263 1.00 94.00 179 GLN A C 1
ATOM 1405 O O . GLN A 1 179 ? 6.375 1.118 -12.246 1.00 94.00 179 GLN A O 1
ATOM 1410 N N . PHE A 1 180 ? 7.858 -0.550 -12.461 1.00 94.44 180 PHE A N 1
ATOM 1411 C CA . PHE A 1 180 ? 9.050 0.284 -12.618 1.00 94.44 180 PHE A CA 1
ATOM 1412 C C . PHE A 1 180 ? 9.494 0.448 -14.076 1.00 94.44 180 PHE A C 1
ATOM 1414 O O . PHE A 1 180 ? 10.593 0.916 -14.334 1.00 94.44 180 PHE A O 1
ATOM 1421 N N . THR A 1 181 ? 8.646 0.080 -15.029 1.00 94.06 181 THR A N 1
ATOM 1422 C CA . THR A 1 181 ? 8.893 0.202 -16.469 1.00 94.06 181 THR A CA 1
ATOM 1423 C C . THR A 1 181 ? 7.925 1.218 -17.062 1.00 94.06 181 THR A C 1
ATOM 1425 O O . THR A 1 181 ? 6.827 1.368 -16.536 1.00 94.06 181 THR A O 1
ATOM 1428 N N . ASN A 1 182 ? 8.293 1.898 -18.145 1.00 91.44 182 ASN A N 1
ATOM 1429 C CA . ASN A 1 182 ? 7.371 2.749 -18.889 1.00 91.44 182 ASN A CA 1
ATOM 1430 C C . ASN A 1 182 ? 6.398 1.911 -19.718 1.00 91.44 182 ASN A C 1
ATOM 1432 O O . ASN A 1 182 ? 6.778 1.084 -20.548 1.00 91.44 182 ASN A O 1
ATOM 1436 N N . VAL A 1 183 ? 5.114 2.150 -19.490 1.00 90.12 183 VAL A N 1
ATOM 1437 C CA . VAL A 1 183 ? 4.009 1.684 -20.321 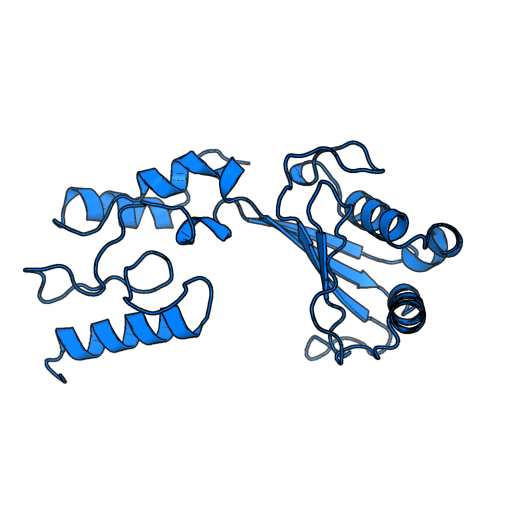1.00 90.12 183 VAL A CA 1
ATOM 1438 C C . VAL A 1 183 ? 3.129 2.901 -20.583 1.00 90.12 183 VAL A C 1
ATOM 1440 O O . VAL A 1 183 ? 2.309 3.263 -19.739 1.00 90.12 183 VAL A O 1
ATOM 1443 N N . ASP A 1 184 ? 3.342 3.543 -21.732 1.00 84.38 184 ASP A N 1
ATOM 1444 C CA . ASP A 1 184 ? 2.608 4.750 -22.140 1.00 84.38 184 ASP A CA 1
ATOM 1445 C C . ASP A 1 184 ? 1.095 4.566 -22.061 1.00 84.38 184 ASP A C 1
ATOM 1447 O O . ASP A 1 184 ? 0.598 3.483 -22.386 1.00 84.38 184 ASP A O 1
ATOM 1451 N N . ASP A 1 185 ? 0.405 5.644 -21.680 1.00 83.19 185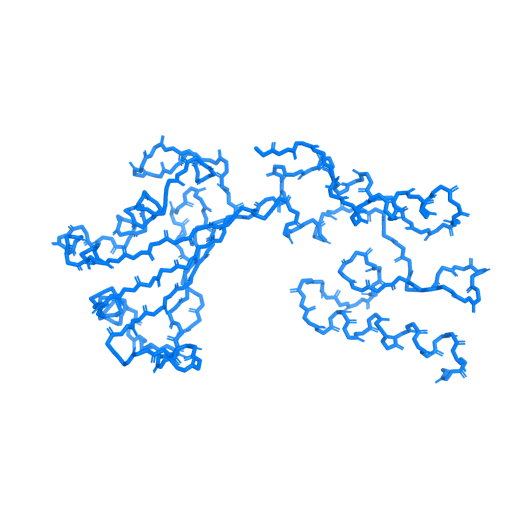 ASP A N 1
ATOM 1452 C CA . ASP A 1 185 ? -1.055 5.785 -21.586 1.00 83.19 185 ASP A CA 1
ATOM 1453 C C . ASP A 1 185 ? -1.750 4.976 -20.478 1.00 83.19 185 ASP A C 1
ATOM 1455 O O . ASP A 1 185 ? -2.980 4.953 -20.419 1.00 83.19 185 ASP A O 1
ATOM 1459 N N . TYR A 1 186 ? -1.001 4.338 -19.569 1.00 84.62 186 TYR A N 1
ATOM 1460 C CA . TYR A 1 186 ? -1.584 3.569 -18.462 1.00 84.62 186 TYR A CA 1
ATOM 1461 C C . TYR A 1 186 ? -1.092 4.042 -17.088 1.00 84.62 186 TYR A C 1
ATOM 1463 O O . TYR A 1 186 ? 0.092 4.337 -16.918 1.00 84.62 186 TYR A O 1
ATOM 1471 N N . PRO A 1 187 ? -1.970 4.073 -16.068 1.00 85.00 187 PRO A N 1
ATOM 1472 C CA . PRO A 1 187 ? -1.549 4.310 -14.694 1.00 85.00 187 PRO A CA 1
ATOM 1473 C C . PRO A 1 187 ? -0.848 3.066 -14.134 1.00 85.00 187 PRO A C 1
ATOM 1475 O O . PRO A 1 187 ? -1.299 1.943 -14.367 1.00 85.00 187 PRO A O 1
ATOM 1478 N N . CYS A 1 188 ? 0.232 3.248 -13.372 1.00 86.88 188 CYS A N 1
ATOM 1479 C CA . CYS A 1 188 ? 0.877 2.157 -12.635 1.00 86.88 188 CYS A CA 1
ATOM 1480 C C . CYS A 1 188 ? 0.135 1.846 -11.311 1.00 86.88 188 CYS A C 1
ATOM 1482 O O . CYS A 1 188 ? -0.937 2.385 -11.041 1.00 86.88 188 CYS A O 1
ATOM 1484 N N . LEU A 1 189 ? 0.688 0.941 -10.496 1.00 88.88 189 LEU A N 1
ATOM 1485 C CA . LEU A 1 189 ? 0.108 0.384 -9.259 1.00 88.88 189 LEU A CA 1
ATOM 1486 C C . LEU A 1 189 ? -1.184 -0.429 -9.436 1.00 88.88 189 LEU A C 1
ATOM 1488 O O . LEU A 1 189 ? -1.981 -0.563 -8.511 1.00 88.88 189 LEU A O 1
ATOM 1492 N N . ASN A 1 190 ? -1.371 -1.046 -10.599 1.00 90.06 190 ASN A N 1
ATOM 1493 C CA . ASN A 1 190 ? -2.442 -2.014 -10.818 1.00 90.06 190 ASN A CA 1
ATOM 1494 C C . ASN A 1 190 ? -1.927 -3.263 -11.544 1.00 90.06 190 ASN A C 1
ATOM 1496 O O . ASN A 1 190 ? -0.833 -3.282 -12.120 1.00 90.06 190 ASN A O 1
ATOM 1500 N N . ILE A 1 191 ? -2.728 -4.328 -11.484 1.00 92.25 191 ILE A N 1
ATOM 1501 C CA . ILE A 1 191 ? -2.426 -5.617 -12.119 1.00 92.25 191 ILE A CA 1
ATOM 1502 C C . ILE A 1 191 ? -2.326 -5.452 -13.640 1.00 92.25 191 ILE A C 1
ATOM 1504 O O . ILE A 1 191 ? -1.444 -6.031 -14.273 1.00 92.25 191 ILE A O 1
ATOM 1508 N N . GLU A 1 192 ? -3.189 -4.619 -14.224 1.00 92.56 192 GLU A N 1
ATOM 1509 C CA . GLU A 1 192 ? -3.240 -4.379 -15.664 1.00 92.56 192 GLU A CA 1
ATOM 1510 C C . GLU A 1 192 ? -1.904 -3.853 -16.214 1.00 92.56 192 GLU A C 1
ATOM 1512 O O . GLU A 1 192 ? -1.446 -4.322 -17.254 1.00 92.56 192 GLU A O 1
ATOM 1517 N N . TYR A 1 193 ? -1.220 -2.962 -15.495 1.00 93.75 193 TYR A N 1
ATOM 1518 C CA . TYR A 1 193 ? 0.083 -2.418 -15.880 1.00 93.75 193 TYR A CA 1
ATOM 1519 C C . TYR A 1 193 ? 1.161 -3.506 -15.997 1.00 93.75 193 TYR A C 1
ATOM 1521 O O . TYR A 1 193 ? 1.936 -3.551 -16.960 1.00 93.75 193 TYR A O 1
ATOM 1529 N N . ALA A 1 194 ? 1.181 -4.443 -15.043 1.00 93.44 194 ALA A N 1
ATOM 1530 C CA . ALA A 1 194 ? 2.097 -5.581 -15.064 1.00 93.44 194 ALA A CA 1
ATOM 1531 C C . ALA A 1 194 ? 1.782 -6.535 -16.230 1.00 93.44 194 ALA A C 1
ATOM 1533 O O . ALA A 1 194 ? 2.685 -6.960 -16.948 1.00 93.44 194 ALA A O 1
ATOM 1534 N N . VAL A 1 195 ? 0.499 -6.809 -16.481 1.00 95.50 195 VAL A N 1
ATOM 1535 C CA . VAL A 1 195 ? 0.067 -7.641 -17.615 1.00 95.50 195 VAL A CA 1
ATOM 1536 C C . VAL A 1 195 ? 0.411 -6.980 -18.954 1.00 95.50 195 VAL A C 1
ATOM 1538 O O . VAL A 1 195 ? 0.889 -7.644 -19.874 1.00 95.50 195 VAL A O 1
ATOM 1541 N N . ARG A 1 196 ? 0.222 -5.663 -19.078 1.00 95.06 196 ARG A N 1
ATOM 1542 C CA . ARG A 1 196 ? 0.517 -4.907 -20.304 1.00 95.06 196 ARG A CA 1
ATOM 1543 C C . ARG A 1 196 ? 2.004 -4.852 -20.612 1.00 95.06 196 ARG A C 1
ATOM 1545 O O . ARG A 1 196 ? 2.372 -5.080 -21.764 1.00 95.06 196 ARG A O 1
ATOM 1552 N N . SER A 1 197 ? 2.849 -4.590 -19.615 1.00 96.00 197 SER A N 1
ATOM 1553 C CA . SER A 1 197 ? 4.306 -4.636 -19.798 1.00 96.00 197 SER A CA 1
ATOM 1554 C C . SER A 1 197 ? 4.770 -6.035 -20.212 1.00 96.00 197 SER A C 1
ATOM 1556 O O . SER A 1 197 ? 5.500 -6.159 -21.194 1.00 96.00 197 SER A O 1
ATOM 1558 N N . ALA A 1 198 ? 4.261 -7.097 -19.577 1.00 96.75 198 ALA A N 1
ATOM 1559 C CA . ALA A 1 198 ? 4.557 -8.474 -19.977 1.00 96.75 198 ALA A CA 1
ATOM 1560 C C . ALA A 1 198 ? 4.126 -8.774 -21.424 1.00 96.75 198 ALA A C 1
ATOM 1562 O O . ALA A 1 198 ? 4.910 -9.309 -22.208 1.00 96.75 198 ALA A O 1
ATOM 1563 N N . ARG A 1 199 ? 2.912 -8.368 -21.820 1.00 95.75 199 ARG A N 1
ATOM 1564 C CA . ARG A 1 199 ? 2.431 -8.541 -23.199 1.00 95.75 199 ARG A CA 1
ATOM 1565 C C . ARG A 1 199 ? 3.322 -7.809 -24.203 1.00 95.75 199 ARG A C 1
ATOM 1567 O O . ARG A 1 199 ? 3.707 -8.400 -25.207 1.00 95.75 199 ARG A O 1
ATOM 1574 N N . ARG A 1 200 ? 3.662 -6.541 -23.937 1.00 95.00 200 ARG A N 1
ATOM 1575 C CA . ARG A 1 200 ? 4.544 -5.736 -24.803 1.00 95.00 200 ARG A CA 1
ATOM 1576 C C . ARG A 1 200 ? 5.923 -6.388 -24.953 1.00 95.00 200 ARG A C 1
ATOM 1578 O O . ARG A 1 200 ? 6.439 -6.433 -26.066 1.00 95.00 200 ARG A O 1
ATOM 1585 N N . ALA A 1 201 ? 6.482 -6.931 -23.870 1.00 96.19 201 ALA A N 1
ATOM 1586 C CA . ALA A 1 201 ? 7.760 -7.638 -23.892 1.00 96.19 201 ALA A CA 1
ATOM 1587 C C . ALA A 1 201 ? 7.713 -8.861 -24.816 1.00 96.19 201 ALA A C 1
ATOM 1589 O O . ALA A 1 201 ? 8.529 -8.972 -25.729 1.00 96.19 201 ALA A O 1
ATOM 1590 N N . VAL A 1 202 ? 6.720 -9.738 -24.625 1.00 96.75 202 VAL A N 1
ATOM 1591 C CA . VAL A 1 202 ? 6.544 -10.951 -25.440 1.00 96.75 202 VAL A CA 1
ATOM 1592 C C . VAL A 1 202 ? 6.365 -10.600 -26.916 1.00 96.75 202 VAL A C 1
ATOM 1594 O O . VAL A 1 202 ? 7.044 -11.169 -27.765 1.00 96.75 202 VAL A O 1
ATOM 1597 N N . TYR A 1 203 ? 5.500 -9.633 -27.228 1.00 95.56 203 TYR A N 1
ATOM 1598 C CA . TYR A 1 203 ? 5.213 -9.261 -28.615 1.00 95.56 203 TYR A CA 1
ATOM 1599 C C . TYR A 1 203 ? 6.442 -8.686 -29.317 1.00 95.56 203 TYR A C 1
ATOM 1601 O O . TYR A 1 203 ? 6.742 -9.076 -30.443 1.00 95.56 203 TYR A O 1
ATOM 1609 N N . LYS A 1 204 ? 7.177 -7.792 -28.647 1.00 93.94 204 LYS A N 1
ATOM 1610 C CA . LYS A 1 204 ? 8.348 -7.141 -29.238 1.00 93.94 204 LYS A CA 1
ATOM 1611 C C . LYS A 1 204 ? 9.524 -8.104 -29.410 1.00 93.94 204 LYS A C 1
ATOM 1613 O O . LYS A 1 204 ? 10.174 -8.062 -30.446 1.00 93.94 204 LYS A O 1
ATOM 1618 N N . LEU A 1 205 ? 9.782 -8.984 -28.438 1.00 95.38 205 LEU A N 1
ATOM 1619 C CA . LEU A 1 205 ? 10.895 -9.940 -28.516 1.00 95.38 205 LEU A CA 1
ATOM 1620 C C . LEU A 1 205 ? 10.633 -11.100 -29.488 1.00 95.38 205 LEU A C 1
ATOM 1622 O O . LEU A 1 205 ? 11.583 -11.639 -30.047 1.00 95.38 205 LEU A O 1
ATOM 1626 N N . LEU A 1 206 ? 9.370 -11.481 -29.701 1.00 96.12 206 LEU A N 1
ATOM 1627 C CA . LEU A 1 206 ? 8.996 -12.551 -30.634 1.00 96.12 206 LEU A CA 1
ATOM 1628 C C . LEU A 1 206 ? 8.582 -12.047 -32.026 1.00 96.12 206 LEU A C 1
ATOM 1630 O O . LEU A 1 206 ? 8.279 -12.864 -32.890 1.00 96.12 206 LEU A O 1
ATOM 1634 N N . GLY A 1 207 ? 8.550 -10.730 -32.255 1.00 92.75 207 GLY A N 1
ATOM 1635 C CA . GLY A 1 207 ? 8.146 -10.154 -33.543 1.00 92.75 207 GLY A CA 1
ATOM 1636 C C . GLY A 1 207 ? 6.674 -10.402 -33.892 1.00 92.75 207 GLY A C 1
ATOM 1637 O O . GLY A 1 207 ? 6.354 -10.674 -35.042 1.00 92.75 207 GLY A O 1
ATOM 1638 N N . LEU A 1 208 ? 5.784 -10.347 -32.897 1.00 91.12 208 LEU A N 1
ATOM 1639 C CA . LEU A 1 208 ? 4.344 -10.622 -33.043 1.00 91.12 208 LEU A CA 1
ATOM 1640 C C . LEU A 1 208 ? 3.498 -9.346 -33.226 1.00 91.12 208 LEU A C 1
ATOM 1642 O O . LEU A 1 208 ? 2.302 -9.359 -32.932 1.00 91.12 208 LEU A O 1
ATOM 1646 N N . GLY A 1 209 ? 4.126 -8.234 -33.620 1.00 67.06 209 GLY A N 1
ATOM 1647 C CA . GLY A 1 209 ? 3.513 -6.907 -33.745 1.00 67.06 209 GLY A CA 1
ATOM 1648 C C . GLY A 1 209 ? 3.582 -6.349 -35.154 1.00 67.06 209 GLY A C 1
ATOM 1649 O O . GLY A 1 209 ? 4.497 -6.760 -35.901 1.00 67.06 209 GLY A O 1
#

Secondary structure (DSSP, 8-state):
---SPPHHHHHHHHHHTTSTTS--THHHHTTHHHH-EEEEEEEESS-HHHHHHHHHHSPPTTTS--EE-TT-TT-EEEE---S--STT--TT-EEEEEEES-TTSBPSSS-SBGGG--HHHHHHHHHHHTT-GGGHHHHHTT-EEEEEEETTTTGGG-TT----BSS-TT-SS----STTSB-TT--SSSHHHHHHHHHHHHHHHHT--

Radius of gyration: 20.97 Å; chains: 1; bounding box: 51×36×59 Å